Protein AF-A0A085GCI7-F1 (afdb_monomer)

Secondary structure (DSSP, 8-state):
-EEEEE-S-HHHHHHHHHHHHHHHTT--S--EEEEEESTT---------TTSEEEEEEEESSGGGGGGS-HHHHHHHHHHSEEEEEETT--HHHHHHHHHHHHTT-TT--SSS-------PPPHHHHHHHHHHHTT--HHHHHHHTTS-HHHHHHHHHHHHHHHT-SSHHHHHHHHHHHHHHHHHHHHHHHTT--SS-SHHHHHHHHHHHHHTTSTTT---------PPP---SS---HHHHHHHHTTSS--

InterPro domains:
  IPR000792 Transcription regulator LuxR, C-terminal [PF00196] (121-173)
  IPR000792 Transcription regulator LuxR, C-terminal [PR00038] (122-136)
  IPR000792 Transcription regulator LuxR, C-terminal [PR00038] (136-152)
  IPR000792 Transcription regulator LuxR, C-terminal [PR00038] (152-164)
  IPR000792 Transcription regulator LuxR, C-terminal [SM00421] (119-176)
  IPR016032 Signal transduction response regulator, C-terminal effector [SSF46894] (115-175)
  IPR036388 Winged helix-like DNA-binding domain superfamily [G3DSA:1.10.10.10] (87-181)

Radius of gyration: 22.58 Å; Cα contacts (8 Å, |Δi|>4): 211; chains: 1; bounding box: 44×59×54 Å

Structure (mmCIF, N/CA/C/O backbone):
data_AF-A0A085GCI7-F1
#
_entry.id   AF-A0A085GCI7-F1
#
loop_
_atom_site.group_PDB
_atom_site.id
_atom_site.type_symbol
_atom_site.label_atom_id
_atom_site.label_alt_id
_atom_site.label_comp_id
_atom_site.label_asym_id
_atom_site.label_entity_id
_atom_site.label_seq_id
_atom_site.pdbx_PDB_ins_code
_atom_site.Cartn_x
_atom_site.Cartn_y
_atom_site.Cartn_z
_atom_site.occupancy
_atom_site.B_iso_or_equiv
_atom_site.auth_seq_id
_atom_site.auth_comp_id
_atom_site.auth_asym_id
_atom_site.auth_atom_id
_atom_site.pdbx_PDB_model_num
ATOM 1 N N . MET A 1 1 ? -17.919 1.476 20.293 1.00 70.56 1 MET A N 1
ATOM 2 C CA . MET A 1 1 ? -16.763 1.642 19.377 1.00 70.56 1 MET A CA 1
ATOM 3 C C . MET A 1 1 ? -17.260 2.190 18.045 1.00 70.56 1 MET A C 1
ATOM 5 O O . MET A 1 1 ? -18.312 1.756 17.601 1.00 70.56 1 MET A O 1
ATOM 9 N N . ALA A 1 2 ? -16.565 3.153 17.442 1.00 81.44 2 ALA A N 1
ATOM 10 C CA . ALA A 1 2 ? -16.904 3.676 16.115 1.00 81.44 2 ALA A CA 1
ATOM 11 C C . ALA A 1 2 ? -15.793 3.293 15.133 1.00 81.44 2 ALA A C 1
ATOM 13 O O . ALA A 1 2 ? -14.631 3.181 15.531 1.00 81.44 2 ALA A O 1
ATOM 14 N N . PHE A 1 3 ? -16.122 3.086 13.861 1.00 87.38 3 PHE A N 1
ATOM 15 C CA . PHE A 1 3 ? -15.094 2.934 12.839 1.00 87.38 3 PHE A CA 1
ATOM 16 C C . PHE A 1 3 ? -15.426 3.714 11.577 1.00 87.38 3 PHE A C 1
ATOM 18 O O . PHE A 1 3 ? -16.589 3.885 11.214 1.00 87.38 3 PHE A O 1
ATOM 25 N N . ILE A 1 4 ? -14.365 4.169 10.925 1.00 89.00 4 ILE A N 1
ATOM 26 C CA . ILE A 1 4 ? -14.385 4.846 9.638 1.00 89.00 4 ILE A CA 1
ATOM 27 C C . ILE A 1 4 ? -13.767 3.873 8.643 1.00 89.00 4 ILE A C 1
ATOM 29 O O . ILE A 1 4 ? -12.637 3.424 8.834 1.00 89.00 4 ILE A O 1
ATOM 33 N N . LEU A 1 5 ? -14.509 3.522 7.598 1.00 91.06 5 LEU A N 1
ATOM 34 C CA . LEU A 1 5 ? -14.002 2.694 6.515 1.00 91.06 5 LEU A CA 1
ATOM 35 C C . LEU A 1 5 ? -13.687 3.571 5.304 1.00 91.06 5 LEU A C 1
ATOM 37 O O . LEU A 1 5 ? -14.546 4.304 4.828 1.00 91.06 5 LEU A O 1
ATOM 41 N N . LEU A 1 6 ? -12.464 3.452 4.795 1.00 90.44 6 LEU A N 1
ATOM 42 C CA . LEU A 1 6 ? -11.986 4.137 3.601 1.00 90.44 6 LEU A CA 1
ATOM 43 C C . LEU A 1 6 ? -11.816 3.114 2.475 1.00 90.44 6 LEU A C 1
ATOM 45 O O . LEU A 1 6 ? -10.753 2.505 2.337 1.00 90.44 6 LEU A O 1
ATOM 49 N N . SER A 1 7 ? -12.877 2.902 1.696 1.00 91.06 7 SER A N 1
ATOM 50 C CA . SER A 1 7 ? -12.870 2.067 0.491 1.00 91.06 7 SER A CA 1
ATOM 51 C C . SER A 1 7 ? -13.937 2.542 -0.499 1.00 91.06 7 SER A C 1
ATOM 53 O O . SER A 1 7 ? -15.022 2.932 -0.090 1.00 91.06 7 SER A O 1
ATOM 55 N N . ASN A 1 8 ? -13.631 2.482 -1.795 1.00 90.94 8 ASN A N 1
ATOM 56 C CA . ASN A 1 8 ? -14.576 2.657 -2.904 1.00 90.94 8 ASN A CA 1
ATOM 57 C C . ASN A 1 8 ? -15.208 1.327 -3.367 1.00 90.94 8 ASN A C 1
ATOM 59 O O . ASN A 1 8 ? -15.9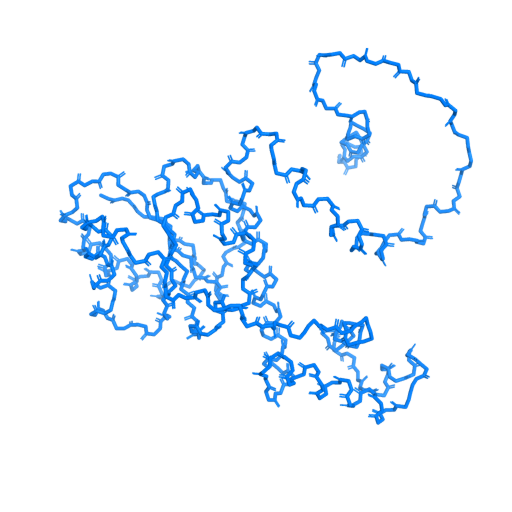22 1.301 -4.368 1.00 90.94 8 ASN A O 1
ATOM 63 N N . ASP A 1 9 ? -14.909 0.212 -2.701 1.00 92.56 9 ASP A N 1
ATOM 64 C CA . ASP A 1 9 ? -15.462 -1.104 -3.019 1.00 92.56 9 ASP A CA 1
ATOM 65 C C . ASP A 1 9 ? -16.650 -1.409 -2.103 1.00 92.56 9 ASP A C 1
ATOM 67 O O . ASP A 1 9 ? -16.484 -1.737 -0.928 1.00 92.56 9 ASP A O 1
ATOM 71 N N . SER A 1 10 ? -17.858 -1.295 -2.657 1.00 91.06 10 SER A N 1
ATOM 72 C CA . SER A 1 10 ? -19.115 -1.455 -1.921 1.00 91.06 10 SER A CA 1
ATOM 73 C C . SER A 1 10 ? -19.322 -2.870 -1.375 1.00 91.06 10 SER A C 1
ATOM 75 O O . SER A 1 10 ? -19.869 -3.035 -0.284 1.00 91.06 10 SER A O 1
ATOM 77 N N . PHE A 1 11 ? -18.860 -3.901 -2.091 1.00 89.56 11 PHE A N 1
ATOM 78 C CA . PHE A 1 11 ? -18.949 -5.288 -1.628 1.00 89.56 11 PHE A CA 1
ATOM 79 C C . PHE A 1 11 ? -18.024 -5.520 -0.440 1.00 89.56 11 PHE A C 1
ATOM 81 O O . PHE A 1 11 ? -18.419 -6.114 0.567 1.00 89.56 11 PHE A O 1
ATOM 88 N N . PHE A 1 12 ? -16.795 -5.018 -0.550 1.00 89.38 12 PHE A N 1
ATOM 89 C CA . PHE A 1 12 ? -15.842 -5.052 0.546 1.00 89.38 12 PHE A CA 1
ATOM 90 C C . PHE A 1 12 ? -16.357 -4.280 1.762 1.00 89.38 12 PHE A C 1
ATOM 92 O O . PHE A 1 12 ? -16.308 -4.793 2.880 1.00 89.38 12 PHE A O 1
ATOM 99 N N . GLU A 1 13 ? -16.904 -3.084 1.548 1.00 90.06 13 GLU A N 1
ATOM 100 C CA . GLU A 1 13 ? -17.505 -2.283 2.607 1.00 90.06 13 GLU A CA 1
ATOM 101 C C . GLU A 1 13 ? -18.625 -3.022 3.329 1.00 90.06 13 GLU A C 1
ATOM 103 O O . GLU A 1 13 ? -18.603 -3.100 4.559 1.00 90.06 13 GLU A O 1
ATOM 108 N N . PHE A 1 14 ? -19.559 -3.614 2.589 1.00 90.50 14 PHE A N 1
ATOM 109 C CA . PHE A 1 14 ? -20.642 -4.387 3.182 1.00 90.50 14 PHE A CA 1
ATOM 110 C C . PHE A 1 14 ? -20.113 -5.542 4.048 1.00 90.50 14 PHE A C 1
ATOM 112 O O . PHE A 1 14 ? -20.539 -5.706 5.194 1.00 90.50 14 PHE A O 1
ATOM 119 N N . GLY A 1 15 ? -19.136 -6.302 3.540 1.00 88.31 15 GLY A N 1
ATOM 120 C CA . GLY A 1 15 ? -18.527 -7.416 4.271 1.00 88.31 15 GLY A CA 1
ATOM 121 C C . GLY A 1 15 ? -17.820 -6.974 5.555 1.00 88.31 15 GLY A C 1
ATOM 122 O O . GLY A 1 15 ? -18.049 -7.548 6.621 1.00 88.31 15 GLY A O 1
ATOM 123 N N . ILE A 1 16 ? -17.011 -5.913 5.485 1.00 90.06 16 ILE A N 1
ATOM 124 C CA . ILE A 1 16 ? -16.322 -5.361 6.659 1.00 90.06 16 ILE A CA 1
ATOM 125 C C . ILE A 1 16 ? -17.320 -4.817 7.674 1.00 90.06 16 ILE A C 1
ATOM 127 O O . ILE A 1 16 ? -17.177 -5.091 8.865 1.00 90.06 16 ILE A O 1
ATOM 131 N N . ARG A 1 17 ? -18.360 -4.104 7.229 1.00 89.88 17 ARG A N 1
ATOM 132 C CA . ARG A 1 17 ? -19.415 -3.619 8.124 1.00 89.88 17 ARG A CA 1
ATOM 133 C C . ARG A 1 17 ? -20.137 -4.764 8.816 1.00 89.88 17 ARG A C 1
ATOM 135 O O . ARG A 1 17 ? -20.345 -4.677 10.019 1.00 89.88 17 ARG A O 1
ATOM 142 N N . SER A 1 18 ? -20.461 -5.843 8.107 1.00 87.75 18 SER A N 1
ATOM 143 C CA . SER A 1 18 ? -21.089 -7.026 8.706 1.00 87.75 18 SER A CA 1
ATOM 144 C C . SER A 1 18 ? -20.221 -7.633 9.818 1.00 87.75 18 SER A C 1
ATOM 146 O O . SER A 1 18 ? -20.705 -7.839 10.931 1.00 87.75 18 SER A O 1
ATOM 148 N N . ILE A 1 19 ? -18.922 -7.821 9.558 1.00 85.75 19 ILE A N 1
ATOM 149 C CA . ILE A 1 19 ? -17.978 -8.381 10.536 1.00 85.75 19 ILE A CA 1
ATOM 150 C C . ILE A 1 19 ? -17.813 -7.440 11.736 1.00 85.75 19 ILE A C 1
ATOM 152 O O . ILE A 1 19 ? -17.987 -7.854 12.882 1.00 85.75 19 ILE A O 1
ATOM 156 N N . PHE A 1 20 ? -17.504 -6.165 11.498 1.00 83.75 20 PHE A N 1
ATOM 157 C CA . PHE A 1 20 ? -17.185 -5.232 12.579 1.00 83.75 20 PHE A CA 1
ATOM 158 C C . PHE A 1 20 ? -18.417 -4.811 13.380 1.00 83.75 20 PHE A C 1
ATOM 160 O O . PHE A 1 20 ? -18.305 -4.686 14.595 1.00 83.75 20 PHE A O 1
ATOM 167 N N . ASN A 1 21 ? -19.597 -4.663 12.769 1.00 83.44 21 ASN A N 1
ATOM 168 C CA . ASN A 1 21 ? -20.820 -4.341 13.514 1.00 83.44 21 ASN A CA 1
ATOM 169 C C . ASN A 1 21 ? -21.170 -5.435 14.527 1.00 83.44 21 ASN A C 1
ATOM 171 O O . ASN A 1 21 ? -21.578 -5.109 15.638 1.00 83.44 21 ASN A O 1
ATOM 175 N N . SER A 1 22 ? -20.948 -6.707 14.172 1.00 76.94 22 SER A N 1
ATOM 176 C CA . SER A 1 22 ? -21.168 -7.832 15.090 1.00 76.94 22 SER A CA 1
ATOM 177 C C . SER A 1 22 ? -20.232 -7.812 16.301 1.00 76.94 22 SER A C 1
ATOM 179 O O . SER A 1 22 ? -20.597 -8.291 17.364 1.00 76.94 22 SER A O 1
ATOM 181 N N . ALA A 1 23 ? -19.044 -7.221 16.158 1.00 71.31 23 ALA A N 1
ATOM 182 C CA . ALA A 1 23 ? -18.054 -7.147 17.225 1.00 71.31 23 ALA A CA 1
ATOM 183 C C . ALA A 1 23 ? -18.105 -5.827 18.019 1.00 71.31 23 ALA A C 1
ATOM 185 O O . ALA A 1 23 ? -17.568 -5.743 19.120 1.00 71.31 23 ALA A O 1
ATOM 186 N N . ILE A 1 24 ? -18.721 -4.778 17.462 1.00 68.56 24 ILE A N 1
ATOM 187 C CA . ILE A 1 24 ? -18.832 -3.449 18.084 1.00 68.56 24 ILE A CA 1
ATOM 188 C C . ILE A 1 24 ? -19.849 -3.420 19.224 1.00 68.56 24 ILE A C 1
ATOM 190 O O . ILE A 1 24 ? -19.660 -2.624 20.149 1.00 68.56 24 ILE A O 1
ATOM 194 N N . SER A 1 25 ? -20.887 -4.265 19.178 1.00 65.44 25 SER A N 1
ATOM 195 C CA . SER A 1 25 ? -21.893 -4.376 20.246 1.00 65.44 25 SER A CA 1
ATOM 196 C C . SER A 1 25 ? -21.272 -4.668 21.612 1.00 65.44 25 SER A C 1
ATOM 198 O O . SER A 1 25 ? -21.796 -4.228 22.631 1.00 65.44 25 SER A O 1
ATOM 200 N N . ASP A 1 26 ? -20.110 -5.320 21.619 1.00 62.81 26 ASP A N 1
ATOM 201 C CA . ASP A 1 26 ? -19.465 -5.832 22.827 1.00 62.81 26 ASP A CA 1
ATOM 202 C C . ASP A 1 26 ? -18.367 -4.881 23.353 1.00 62.81 26 ASP A C 1
ATOM 204 O O . ASP A 1 26 ? -17.705 -5.147 24.360 1.00 62.81 26 ASP A O 1
ATOM 208 N N . CYS A 1 27 ? -18.149 -3.742 22.682 1.00 57.78 27 CYS A N 1
ATOM 209 C CA . CYS A 1 27 ? -17.053 -2.824 22.986 1.00 57.78 27 CYS A CA 1
ATOM 210 C C . CYS A 1 27 ? -17.461 -1.687 23.934 1.00 57.78 27 CYS A C 1
ATOM 212 O O . CYS A 1 27 ? -18.029 -0.680 23.507 1.00 57.78 27 CYS A O 1
ATOM 214 N N . VAL A 1 28 ? -17.022 -1.776 25.193 1.00 53.31 28 VAL A N 1
ATOM 215 C CA . VAL A 1 28 ? -17.236 -0.754 26.242 1.00 53.31 28 VAL A CA 1
ATOM 216 C C . VAL A 1 28 ? -16.441 0.545 25.994 1.00 53.31 28 VAL A C 1
ATOM 218 O O . VAL A 1 28 ? -16.842 1.622 26.427 1.00 53.31 28 VAL A O 1
ATOM 221 N N . ASN A 1 29 ? -15.331 0.488 25.247 1.00 62.12 29 ASN A N 1
ATOM 222 C CA . ASN A 1 29 ? -14.471 1.653 25.009 1.00 62.12 29 ASN A CA 1
ATOM 223 C C . ASN A 1 29 ? -14.875 2.461 23.758 1.00 62.12 29 ASN A C 1
ATOM 225 O O . ASN A 1 29 ? -15.085 1.914 22.668 1.00 62.12 29 ASN A O 1
ATOM 229 N N . ARG A 1 30 ? -14.892 3.797 23.886 1.00 65.25 30 ARG A N 1
ATOM 230 C CA . ARG A 1 30 ? -15.048 4.765 22.779 1.00 65.25 30 ARG A CA 1
ATOM 231 C C . ARG A 1 30 ? -13.760 4.887 21.952 1.00 65.25 30 ARG A C 1
ATOM 233 O O . ARG A 1 30 ? -13.160 5.948 21.858 1.00 65.25 30 ARG A O 1
ATOM 240 N N . ARG A 1 31 ? -13.302 3.773 21.388 1.00 74.00 31 ARG A N 1
ATOM 241 C CA . ARG A 1 31 ? -12.194 3.753 20.430 1.00 74.00 31 ARG A CA 1
ATOM 242 C C . ARG A 1 31 ? -12.729 4.031 19.028 1.00 74.00 31 ARG A C 1
ATOM 244 O O . ARG A 1 31 ? -13.720 3.412 18.632 1.00 74.00 31 ARG A O 1
ATOM 251 N N . THR A 1 32 ? -12.072 4.934 18.301 1.00 85.62 32 THR A N 1
ATOM 252 C CA . THR A 1 32 ? -12.267 5.091 16.856 1.00 85.62 32 THR A CA 1
ATOM 253 C C . THR A 1 32 ? -11.220 4.263 16.126 1.00 85.62 32 THR A C 1
ATOM 255 O O . THR A 1 32 ? -10.024 4.348 16.440 1.00 85.62 32 THR A O 1
ATOM 258 N N . ILE A 1 33 ? -11.678 3.443 15.181 1.00 88.25 33 ILE A N 1
ATOM 259 C CA . ILE A 1 33 ? -10.830 2.643 14.294 1.00 88.25 33 ILE A CA 1
ATOM 260 C C . ILE A 1 33 ? -10.959 3.178 12.873 1.00 88.25 33 ILE A C 1
ATOM 262 O O . ILE A 1 33 ? -12.069 3.340 12.380 1.00 88.25 33 ILE A O 1
ATOM 266 N N . ILE A 1 34 ? -9.843 3.408 12.191 1.00 89.81 34 ILE A N 1
ATOM 267 C CA . ILE A 1 34 ? -9.852 3.618 10.743 1.00 89.81 34 ILE A CA 1
ATOM 268 C C . ILE A 1 34 ? -9.488 2.301 10.074 1.00 89.81 34 ILE A C 1
ATOM 270 O O . ILE A 1 34 ? -8.457 1.709 10.382 1.00 89.81 34 ILE A O 1
ATOM 274 N N . ILE A 1 35 ? -10.311 1.855 9.137 1.00 91.25 35 ILE A N 1
ATOM 275 C CA . ILE A 1 35 ? -10.002 0.735 8.256 1.00 91.25 35 ILE A CA 1
ATOM 276 C C . ILE A 1 35 ? -9.743 1.313 6.872 1.00 91.25 35 ILE A C 1
ATOM 278 O O . ILE A 1 35 ? -10.580 2.026 6.326 1.00 91.25 35 ILE A O 1
ATOM 282 N N . VAL A 1 36 ? -8.581 1.013 6.306 1.00 90.81 36 VAL A N 1
ATOM 283 C CA . VAL A 1 36 ? -8.147 1.545 5.019 1.00 90.81 36 VAL A CA 1
ATOM 284 C C . VAL A 1 36 ? -7.988 0.414 4.021 1.00 90.81 36 VAL A C 1
ATOM 286 O O . VAL A 1 36 ? -7.118 -0.441 4.179 1.00 90.81 36 VAL A O 1
ATOM 289 N N . ASP A 1 37 ? -8.771 0.445 2.951 1.00 90.75 37 ASP A N 1
ATOM 290 C CA . ASP A 1 37 ? -8.538 -0.388 1.781 1.00 90.75 37 ASP A CA 1
ATOM 291 C C . ASP A 1 37 ? -7.646 0.344 0.782 1.00 90.75 37 ASP A C 1
ATOM 293 O O . ASP A 1 37 ? -8.084 1.204 0.020 1.00 90.75 37 ASP A O 1
ATOM 297 N N . ILE A 1 38 ? -6.368 -0.017 0.759 1.00 84.44 38 ILE A N 1
ATOM 298 C CA . ILE A 1 38 ? -5.382 0.696 -0.061 1.00 84.44 38 ILE A CA 1
ATOM 299 C C . ILE A 1 38 ? -5.646 0.501 -1.559 1.00 84.44 38 ILE A C 1
ATOM 301 O O . ILE A 1 38 ? -5.337 1.375 -2.374 1.00 84.44 38 ILE A O 1
ATOM 305 N N . LYS A 1 39 ? -6.213 -0.647 -1.951 1.00 84.75 39 LYS A N 1
ATOM 306 C CA . LYS A 1 39 ? -6.445 -0.949 -3.368 1.00 84.75 39 LYS A CA 1
ATOM 307 C C . LYS A 1 39 ? -7.515 -0.025 -3.943 1.00 84.75 39 LYS A C 1
ATOM 309 O O . LYS A 1 39 ? -7.292 0.590 -4.991 1.00 84.75 39 LYS A O 1
ATOM 314 N N . TYR A 1 40 ? -8.633 0.106 -3.232 1.00 86.69 40 TYR A N 1
ATOM 315 C CA . TYR A 1 40 ? -9.759 0.954 -3.620 1.00 86.69 40 TYR A CA 1
ATOM 316 C C . TYR A 1 40 ? -9.831 2.208 -2.755 1.00 86.69 40 TYR A C 1
ATOM 318 O O . TYR A 1 40 ? -10.904 2.594 -2.307 1.00 86.69 40 TYR A O 1
ATOM 326 N N . LEU A 1 41 ? -8.684 2.859 -2.539 1.00 81.75 41 LEU A N 1
ATOM 327 C CA . LEU A 1 41 ? -8.642 4.101 -1.782 1.00 81.75 41 LEU A CA 1
ATOM 328 C C . LEU A 1 41 ? -9.522 5.161 -2.467 1.00 81.75 41 LEU A C 1
ATOM 330 O O . LEU A 1 41 ? -9.347 5.404 -3.670 1.00 81.75 41 LEU A O 1
ATOM 334 N N . PRO A 1 42 ? -10.452 5.791 -1.740 1.00 77.75 42 PRO A N 1
ATOM 335 C CA . PRO A 1 42 ? -11.271 6.839 -2.313 1.00 77.75 42 PRO A CA 1
ATOM 336 C C . PRO A 1 42 ? -10.432 8.106 -2.559 1.00 77.75 42 PRO A C 1
ATOM 338 O O . PRO A 1 42 ? -9.429 8.349 -1.887 1.00 77.75 42 PRO A O 1
ATOM 341 N N . LYS A 1 43 ? -10.817 8.920 -3.552 1.00 70.81 43 LYS A N 1
ATOM 342 C CA . LYS A 1 43 ? -10.222 10.251 -3.767 1.00 70.81 43 LYS A CA 1
ATOM 343 C C . LYS A 1 43 ? -10.778 11.184 -2.687 1.00 70.81 43 LYS A C 1
ATOM 345 O O . LYS A 1 43 ? -11.803 11.814 -2.916 1.00 70.81 43 LYS A O 1
ATOM 350 N N . ILE A 1 44 ? -10.184 11.199 -1.498 1.00 60.28 44 ILE A N 1
ATOM 351 C CA . ILE A 1 44 ? -10.717 11.950 -0.352 1.00 60.28 44 ILE A CA 1
ATOM 352 C C . ILE A 1 44 ? -9.629 12.851 0.233 1.00 60.28 44 ILE A C 1
ATOM 354 O O . ILE A 1 44 ? -8.522 12.383 0.486 1.00 60.28 44 ILE A O 1
ATOM 358 N N . ASN A 1 45 ? -9.981 14.118 0.482 1.00 60.69 45 ASN A N 1
ATOM 359 C CA . ASN A 1 45 ? -9.335 14.931 1.513 1.00 60.69 45 ASN A CA 1
ATOM 360 C C . ASN A 1 45 ? -9.828 14.403 2.856 1.00 60.69 45 ASN A C 1
ATOM 362 O O . ASN A 1 45 ? -11.014 14.517 3.173 1.00 60.69 45 ASN A O 1
ATOM 366 N N . LEU A 1 46 ? -8.945 13.732 3.587 1.00 64.81 46 LEU A N 1
ATOM 367 C CA . LEU A 1 46 ? -9.291 13.092 4.847 1.00 64.81 46 LEU A CA 1
ATOM 368 C C . LEU A 1 46 ? -9.431 14.159 5.927 1.00 64.81 46 LEU A C 1
ATOM 370 O O . LEU A 1 46 ? -8.477 14.448 6.637 1.00 64.81 46 LEU A O 1
ATOM 374 N N . ASP A 1 47 ? -10.633 14.711 6.070 1.00 67.19 47 ASP A N 1
ATOM 375 C CA . ASP A 1 47 ? -11.003 15.519 7.233 1.00 67.19 47 ASP A CA 1
ATOM 376 C C . ASP A 1 47 ? -11.305 14.593 8.423 1.00 67.19 47 ASP A C 1
ATOM 378 O O . ASP A 1 47 ? -12.439 14.429 8.873 1.00 67.19 47 ASP A O 1
ATOM 382 N N . ILE A 1 48 ? -10.284 13.844 8.845 1.00 70.00 48 ILE A N 1
ATOM 383 C CA . ILE A 1 48 ? -10.372 12.945 9.992 1.00 70.00 48 ILE A CA 1
ATOM 384 C C . ILE A 1 48 ? -9.531 13.526 11.113 1.00 70.00 48 ILE A C 1
ATOM 386 O O . ILE A 1 48 ? -8.307 13.542 11.031 1.00 70.00 48 ILE A O 1
ATOM 390 N N . ASN A 1 49 ? -10.183 13.897 12.212 1.00 73.88 49 ASN A N 1
ATOM 391 C CA . ASN A 1 49 ? -9.486 14.246 13.440 1.00 73.88 49 ASN A CA 1
ATOM 392 C C . ASN A 1 49 ? -8.797 12.995 14.030 1.00 73.88 49 ASN A C 1
ATOM 394 O O . ASN A 1 49 ? -9.440 12.102 14.595 1.00 73.88 49 ASN A O 1
ATOM 398 N N . LEU A 1 50 ? -7.471 12.933 13.898 1.00 71.94 50 LEU A N 1
ATOM 399 C CA . LEU A 1 50 ? -6.656 11.802 14.346 1.00 71.94 50 LEU A CA 1
ATOM 400 C C . LEU A 1 50 ? -6.414 11.746 15.856 1.00 71.94 50 LEU A C 1
ATOM 402 O O . LEU A 1 50 ? -5.823 10.771 16.333 1.00 71.94 50 LEU A O 1
ATOM 406 N N . ASP A 1 51 ? -6.862 12.731 16.630 1.00 71.69 51 ASP A N 1
ATOM 407 C CA . ASP A 1 51 ? -6.763 12.684 18.094 1.00 71.69 51 ASP A CA 1
ATOM 408 C C . ASP A 1 51 ? -7.746 11.687 18.698 1.00 71.69 51 ASP A C 1
ATOM 410 O O . ASP A 1 51 ? -7.494 11.106 19.752 1.00 71.69 51 ASP A O 1
ATOM 414 N N . GLN A 1 52 ? -8.837 11.406 17.986 1.00 76.19 52 GLN A N 1
ATOM 415 C CA . GLN A 1 52 ? -9.823 10.411 18.401 1.00 76.19 52 GLN A CA 1
ATOM 416 C C . GLN A 1 52 ? -9.488 9.001 17.893 1.00 76.19 52 GLN A C 1
ATOM 418 O O . GLN A 1 52 ? -10.122 8.019 18.292 1.00 76.19 52 GLN A O 1
ATOM 423 N N . VAL A 1 53 ? -8.495 8.875 17.008 1.00 83.44 53 VAL A N 1
ATOM 424 C CA . VAL A 1 53 ? -8.181 7.630 16.305 1.00 83.44 53 VAL A CA 1
ATOM 425 C C . VAL A 1 53 ? -7.192 6.803 17.108 1.00 83.44 53 VAL A C 1
ATOM 427 O O . VAL A 1 53 ? -6.002 7.087 17.198 1.00 83.44 53 VAL A O 1
ATOM 430 N N . SER A 1 54 ? -7.703 5.711 17.663 1.00 85.62 54 SER A N 1
ATOM 431 C CA . SER A 1 54 ? -6.916 4.792 18.486 1.00 85.62 54 SER A CA 1
ATOM 432 C C . SER A 1 54 ? -6.184 3.727 17.667 1.00 85.62 54 SER A C 1
ATOM 434 O O . SER A 1 54 ? -5.159 3.191 18.097 1.00 85.62 54 SER A O 1
ATOM 436 N N . THR A 1 55 ? -6.724 3.359 16.504 1.00 87.56 55 THR A N 1
ATOM 437 C CA . THR A 1 55 ? -6.225 2.240 15.700 1.00 87.56 55 THR A CA 1
ATOM 438 C C . THR A 1 55 ? -6.453 2.487 14.214 1.00 87.56 55 THR A C 1
ATOM 440 O O . THR A 1 55 ? -7.534 2.915 13.818 1.00 87.56 55 THR A O 1
ATOM 443 N N . ILE A 1 56 ? -5.452 2.169 13.395 1.00 88.81 56 ILE A N 1
ATOM 444 C CA . ILE A 1 56 ? -5.530 2.159 11.934 1.00 88.81 56 ILE A CA 1
ATOM 445 C C . ILE A 1 56 ? -5.253 0.736 11.446 1.00 88.81 56 ILE A C 1
ATOM 447 O O . ILE A 1 56 ? -4.248 0.123 11.807 1.00 88.81 56 ILE A O 1
ATOM 451 N N . ILE A 1 57 ? -6.145 0.201 10.620 1.00 90.62 57 ILE A N 1
ATOM 452 C CA . ILE A 1 57 ? -6.041 -1.125 10.016 1.00 90.62 57 ILE A CA 1
ATOM 453 C C . ILE A 1 57 ? -5.892 -0.948 8.508 1.00 90.62 57 ILE A C 1
ATOM 455 O O . ILE A 1 57 ? -6.837 -0.572 7.822 1.00 90.62 57 ILE A O 1
ATOM 459 N N . PHE A 1 58 ? -4.716 -1.258 7.979 1.00 90.81 58 PHE A N 1
ATOM 460 C CA . PHE A 1 58 ? -4.465 -1.302 6.545 1.00 90.81 58 PHE A CA 1
ATOM 461 C C . PHE A 1 58 ? -4.831 -2.680 5.989 1.00 90.81 58 PHE A C 1
ATOM 463 O O . PHE A 1 58 ? -4.227 -3.693 6.354 1.00 90.81 58 PHE A O 1
ATOM 470 N N . MET A 1 59 ? -5.809 -2.721 5.088 1.00 90.25 59 MET A N 1
ATOM 471 C CA . MET A 1 59 ? -6.231 -3.926 4.379 1.00 90.25 59 MET A CA 1
ATOM 472 C C . MET A 1 59 ? -5.578 -3.973 2.998 1.00 90.25 59 MET A C 1
ATOM 474 O O . MET A 1 59 ? -5.595 -3.002 2.238 1.00 90.25 59 MET A O 1
ATOM 478 N N . MET A 1 60 ? -4.953 -5.109 2.692 1.00 87.38 60 MET A N 1
ATOM 479 C CA . MET A 1 60 ? -4.044 -5.265 1.552 1.00 87.38 60 MET A CA 1
ATOM 480 C C . MET A 1 60 ? -4.316 -6.573 0.817 1.00 87.38 60 MET A C 1
ATOM 482 O O . MET A 1 60 ? -4.618 -7.572 1.457 1.00 87.38 60 MET A O 1
ATOM 486 N N . GLU A 1 61 ? -4.171 -6.630 -0.506 1.00 85.88 61 GLU A N 1
ATOM 487 C CA . GLU A 1 61 ? -4.278 -7.923 -1.204 1.00 85.88 61 GLU A CA 1
ATOM 488 C C . GLU A 1 61 ? -3.170 -8.878 -0.762 1.00 85.88 61 GLU A C 1
ATOM 490 O O . GLU A 1 61 ? -3.435 -10.000 -0.327 1.00 85.88 61 GLU A O 1
ATOM 495 N N . ASN A 1 62 ? -1.928 -8.392 -0.792 1.00 82.31 62 ASN A N 1
ATOM 496 C CA . ASN A 1 62 ? -0.768 -9.122 -0.321 1.00 82.31 62 ASN A CA 1
ATOM 497 C C . ASN A 1 62 ? -0.183 -8.442 0.921 1.00 82.31 62 ASN A C 1
ATOM 499 O O . ASN A 1 62 ? 0.255 -7.294 0.884 1.00 82.31 62 ASN A O 1
ATOM 503 N N . ILE A 1 63 ? -0.129 -9.180 2.028 1.00 78.69 63 ILE A N 1
ATOM 504 C CA . ILE A 1 63 ? 0.410 -8.678 3.295 1.00 78.69 63 ILE A CA 1
ATOM 505 C C . ILE A 1 63 ? 1.895 -8.296 3.200 1.00 78.69 63 ILE A C 1
ATOM 507 O O . ILE A 1 63 ? 2.369 -7.452 3.961 1.00 78.69 63 ILE A O 1
ATOM 511 N N . GLU A 1 64 ? 2.645 -8.879 2.262 1.00 78.56 64 GLU A N 1
ATOM 512 C CA . GLU A 1 64 ? 4.049 -8.533 2.037 1.00 78.56 64 GLU A CA 1
ATOM 513 C C . GLU A 1 64 ? 4.229 -7.107 1.508 1.00 78.56 64 GLU A C 1
ATOM 515 O O . GLU A 1 64 ? 5.279 -6.502 1.746 1.00 78.56 64 GLU A O 1
ATOM 520 N N . ASP A 1 65 ? 3.201 -6.531 0.875 1.00 78.94 65 ASP A N 1
ATOM 521 C CA . ASP A 1 65 ? 3.231 -5.157 0.368 1.00 78.94 65 ASP A CA 1
ATOM 522 C C . ASP A 1 65 ? 3.263 -4.120 1.495 1.00 78.94 65 ASP A C 1
ATOM 524 O O . ASP A 1 65 ? 3.584 -2.958 1.250 1.00 78.94 65 ASP A O 1
ATOM 528 N N . ARG A 1 66 ? 3.069 -4.527 2.762 1.00 79.38 66 ARG A N 1
ATOM 529 C CA . ARG A 1 66 ? 3.348 -3.665 3.927 1.00 79.38 66 ARG A CA 1
ATOM 530 C C . ARG A 1 66 ? 4.785 -3.138 3.907 1.00 79.38 66 ARG A C 1
ATOM 532 O O . ARG A 1 66 ? 5.084 -2.083 4.448 1.00 79.38 66 ARG A O 1
ATOM 539 N N . ARG A 1 67 ? 5.692 -3.868 3.245 1.00 76.25 67 ARG A N 1
ATOM 540 C CA . ARG A 1 67 ? 7.087 -3.476 3.021 1.00 76.25 67 ARG A CA 1
ATOM 541 C C . ARG A 1 67 ? 7.243 -2.333 2.028 1.00 76.25 67 ARG A C 1
ATOM 543 O O . ARG A 1 67 ? 8.384 -1.931 1.825 1.00 76.25 67 ARG A O 1
ATOM 550 N N . LEU A 1 68 ? 6.183 -1.8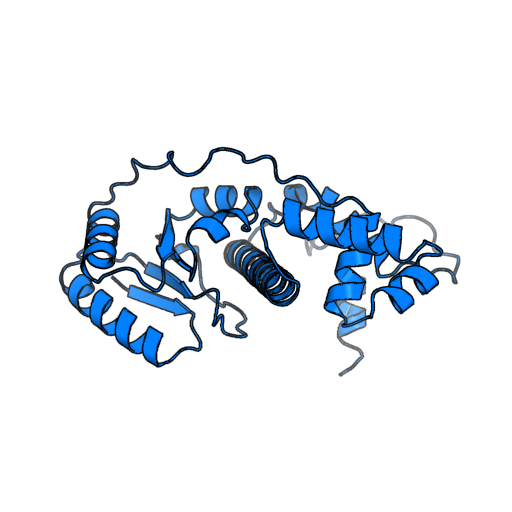44 1.388 1.00 73.44 68 LEU A N 1
ATOM 551 C CA . LEU A 1 68 ? 6.221 -0.694 0.479 1.00 73.44 68 LEU A CA 1
ATOM 552 C C . LEU A 1 68 ? 5.983 0.632 1.210 1.00 73.44 68 LEU A C 1
ATOM 554 O O . LEU A 1 68 ? 6.484 1.651 0.751 1.00 73.44 68 LEU A O 1
ATOM 558 N N . PHE A 1 69 ? 5.328 0.596 2.373 1.00 79.00 69 PHE A N 1
ATOM 559 C CA . PHE A 1 69 ? 5.053 1.766 3.207 1.00 79.00 69 PHE A CA 1
ATOM 560 C C . PHE A 1 69 ? 6.325 2.444 3.703 1.00 79.00 69 PHE A C 1
ATOM 562 O O . PHE A 1 69 ? 7.256 1.762 4.142 1.00 79.00 69 PHE A O 1
ATOM 569 N N . ASP A 1 70 ? 6.376 3.772 3.691 1.00 77.12 70 ASP A N 1
ATOM 570 C CA . ASP A 1 70 ? 7.487 4.492 4.305 1.00 77.12 70 ASP A CA 1
ATOM 571 C C . ASP A 1 70 ? 7.630 4.130 5.797 1.00 77.12 70 ASP A C 1
ATOM 573 O O . ASP A 1 70 ? 6.708 4.283 6.601 1.00 77.12 70 ASP A O 1
ATOM 577 N N . LYS A 1 71 ? 8.808 3.618 6.172 1.00 78.38 71 LYS A N 1
ATOM 578 C CA . LYS A 1 71 ? 9.071 3.150 7.536 1.00 78.38 71 LYS A CA 1
ATOM 579 C C . LYS A 1 71 ? 9.143 4.312 8.529 1.00 78.38 71 LYS A C 1
ATOM 581 O O . LYS A 1 71 ? 8.750 4.122 9.676 1.00 78.38 71 LYS A O 1
ATOM 586 N N . LYS A 1 72 ? 9.635 5.485 8.112 1.00 77.00 72 LYS A N 1
ATOM 587 C CA . LYS A 1 72 ? 9.671 6.690 8.952 1.00 77.00 72 LYS A CA 1
ATOM 588 C C . LYS A 1 72 ? 8.240 7.129 9.267 1.00 77.00 72 LYS A C 1
ATOM 590 O O . LYS A 1 72 ? 7.922 7.297 10.440 1.00 77.00 72 LYS A O 1
ATOM 595 N N . LEU A 1 73 ? 7.366 7.200 8.257 1.00 76.44 73 LEU A N 1
ATOM 596 C CA . LEU A 1 73 ? 5.957 7.579 8.452 1.00 76.44 73 LEU A CA 1
ATOM 597 C C . LEU A 1 73 ? 5.183 6.548 9.280 1.00 76.44 73 LEU A C 1
ATOM 599 O O . LEU A 1 73 ? 4.461 6.924 10.198 1.00 76.44 73 LEU A O 1
ATOM 603 N N . ILE A 1 74 ? 5.366 5.248 9.024 1.00 81.38 74 ILE A N 1
ATOM 604 C CA . ILE A 1 74 ? 4.747 4.196 9.847 1.00 81.38 74 ILE A CA 1
ATOM 605 C C . ILE A 1 74 ? 5.222 4.271 11.296 1.00 81.38 74 ILE A C 1
ATOM 607 O O . ILE A 1 74 ? 4.405 4.162 12.207 1.00 81.38 74 ILE A O 1
ATOM 611 N N . ASN A 1 75 ? 6.521 4.478 11.524 1.00 79.75 75 ASN A N 1
ATOM 612 C CA . ASN A 1 75 ? 7.047 4.638 12.874 1.00 79.75 75 ASN A CA 1
ATOM 613 C C . ASN A 1 75 ? 6.434 5.863 13.558 1.00 79.75 75 ASN A C 1
ATOM 615 O O . ASN A 1 75 ? 5.971 5.733 14.688 1.00 79.75 75 ASN A O 1
ATOM 619 N N . TYR A 1 76 ? 6.366 7.006 12.870 1.00 77.50 76 TYR A N 1
ATOM 620 C CA . TYR A 1 76 ? 5.712 8.211 13.376 1.00 77.50 76 TYR A CA 1
ATOM 621 C C . TYR A 1 76 ? 4.249 7.944 13.752 1.00 77.50 76 TYR A C 1
ATOM 623 O O . TYR A 1 76 ? 3.881 8.107 14.914 1.00 77.50 76 TYR A O 1
ATOM 631 N N . LEU A 1 77 ? 3.434 7.419 12.831 1.00 76.75 77 LEU A N 1
ATOM 632 C CA . LEU A 1 77 ? 2.026 7.107 13.103 1.00 76.75 77 LEU A CA 1
ATOM 633 C C . LEU A 1 77 ? 1.862 6.093 14.246 1.00 76.75 77 LEU A C 1
ATOM 635 O O . LEU A 1 77 ? 0.930 6.214 15.040 1.00 76.75 77 LEU A O 1
ATOM 639 N N . SER A 1 78 ? 2.786 5.134 14.380 1.00 82.56 78 SER A N 1
ATOM 640 C CA . SER A 1 78 ? 2.763 4.140 15.461 1.00 82.56 78 SER A CA 1
ATOM 641 C C . SER A 1 78 ? 3.019 4.729 16.853 1.00 82.56 78 SER A C 1
ATOM 643 O O . SER A 1 78 ? 2.698 4.089 17.856 1.00 82.56 78 SER A O 1
ATOM 645 N N . THR A 1 79 ? 3.578 5.945 16.932 1.00 77.94 79 THR A N 1
ATOM 646 C CA . THR A 1 79 ? 3.681 6.686 18.200 1.00 77.94 79 THR A CA 1
ATOM 647 C C . THR A 1 79 ? 2.339 7.259 18.648 1.00 77.94 79 THR A C 1
ATOM 649 O O . THR A 1 79 ? 2.157 7.489 19.840 1.00 77.94 79 THR A O 1
ATOM 652 N N . ILE A 1 80 ? 1.389 7.442 17.721 1.00 77.88 80 ILE A N 1
ATOM 653 C CA . ILE A 1 80 ? 0.124 8.140 17.983 1.00 77.88 80 ILE A CA 1
ATOM 654 C C . ILE A 1 80 ? -1.051 7.156 18.027 1.00 77.88 80 ILE A C 1
ATOM 656 O O . ILE A 1 80 ? -1.999 7.368 18.776 1.00 77.88 80 ILE A O 1
ATOM 660 N N . CYS A 1 81 ? -1.013 6.098 17.215 1.00 81.31 81 CYS A N 1
ATOM 661 C CA . CYS A 1 81 ? -2.089 5.122 17.086 1.00 81.31 81 CYS A CA 1
ATOM 662 C C . CYS A 1 81 ? -1.528 3.710 16.896 1.00 81.31 81 CYS A C 1
ATOM 664 O O . CYS A 1 81 ? -0.380 3.512 16.495 1.00 81.31 81 CYS A O 1
ATOM 666 N N . THR A 1 82 ? -2.350 2.699 17.170 1.00 85.50 82 THR A N 1
ATOM 667 C CA . THR A 1 82 ? -1.957 1.313 16.890 1.00 85.50 82 THR A CA 1
ATOM 668 C C . THR A 1 82 ? -2.159 1.020 15.407 1.00 85.50 82 THR A C 1
ATOM 670 O O . THR A 1 82 ? -3.243 1.251 14.881 1.00 85.50 82 THR A O 1
ATOM 673 N N . ILE A 1 83 ? -1.138 0.496 14.728 1.00 86.31 83 ILE A N 1
ATOM 674 C CA . ILE A 1 83 ? -1.218 0.166 13.302 1.00 86.31 83 ILE A CA 1
ATOM 675 C C . ILE A 1 83 ? -1.247 -1.346 13.119 1.00 86.31 83 ILE A C 1
ATOM 677 O O . ILE A 1 83 ? -0.354 -2.058 13.583 1.00 86.31 83 ILE A O 1
ATOM 681 N N . HIS A 1 84 ? -2.237 -1.824 12.374 1.00 88.19 84 HIS A N 1
ATOM 682 C CA . HIS A 1 84 ? -2.335 -3.212 11.947 1.00 88.19 84 HIS A CA 1
ATOM 683 C C . HIS A 1 84 ? -2.357 -3.314 10.427 1.00 88.19 84 HIS A C 1
ATOM 685 O O . HIS A 1 84 ? -2.865 -2.441 9.730 1.00 88.19 84 HIS A O 1
ATOM 691 N N . PHE A 1 85 ? -1.825 -4.422 9.923 1.00 88.50 85 PHE A N 1
ATOM 692 C CA . PHE A 1 85 ? -1.909 -4.800 8.520 1.00 88.50 85 PHE A CA 1
ATOM 693 C C . PHE A 1 85 ? -2.603 -6.149 8.437 1.00 88.50 85 PHE A C 1
ATOM 695 O O . PHE A 1 85 ? -2.235 -7.075 9.165 1.00 88.50 85 PHE A O 1
ATOM 702 N N . ILE A 1 86 ? -3.575 -6.273 7.544 1.00 88.88 86 ILE A N 1
ATOM 703 C CA . ILE A 1 86 ? -4.333 -7.507 7.353 1.00 88.88 86 ILE A CA 1
ATOM 704 C C . ILE A 1 86 ? -4.546 -7.753 5.857 1.00 88.88 86 ILE A C 1
ATOM 706 O O . ILE A 1 86 ? -4.593 -6.818 5.054 1.00 88.88 86 ILE A O 1
ATOM 710 N N . SER A 1 87 ? -4.647 -9.022 5.461 1.00 87.25 87 SER A N 1
ATOM 711 C CA . SER A 1 87 ? -5.016 -9.341 4.084 1.00 87.25 87 SER A CA 1
ATOM 712 C C . SER A 1 87 ? -6.502 -9.054 3.863 1.00 87.25 87 SER A C 1
ATOM 714 O O . SER A 1 87 ? -7.318 -9.304 4.746 1.00 87.25 87 SER A O 1
ATOM 716 N N . ARG A 1 88 ? -6.878 -8.584 2.673 1.00 88.19 88 ARG A N 1
ATOM 717 C CA . ARG A 1 88 ? -8.283 -8.467 2.254 1.00 88.19 88 ARG A CA 1
ATOM 718 C C . ARG A 1 88 ? -8.990 -9.813 2.180 1.00 88.19 88 ARG A C 1
ATOM 720 O O . ARG A 1 88 ? -10.196 -9.863 2.367 1.00 88.19 88 ARG A O 1
ATOM 727 N N . ASN A 1 89 ? -8.230 -10.886 1.974 1.00 85.38 89 ASN A N 1
ATOM 728 C CA . ASN A 1 89 ? -8.739 -12.253 1.947 1.00 85.38 89 ASN A CA 1
ATOM 729 C C . ASN A 1 89 ? -8.671 -12.909 3.337 1.00 85.38 89 ASN A C 1
ATOM 731 O O . ASN A 1 89 ? -8.723 -14.133 3.449 1.00 85.38 89 ASN A O 1
ATOM 735 N N . ALA A 1 90 ? -8.477 -12.118 4.399 1.00 85.69 90 ALA A N 1
ATOM 736 C CA . ALA A 1 90 ? -8.497 -12.631 5.758 1.00 85.69 90 ALA A CA 1
ATOM 737 C C . ALA A 1 90 ? -9.864 -13.247 6.070 1.00 85.69 90 ALA A C 1
ATOM 739 O O . ALA A 1 90 ? -10.911 -12.700 5.728 1.00 85.69 90 ALA A O 1
ATOM 740 N N . THR A 1 91 ? -9.846 -14.398 6.736 1.00 85.94 91 THR A N 1
ATOM 741 C CA . THR A 1 91 ? -11.078 -15.057 7.162 1.00 85.94 91 THR A CA 1
ATOM 742 C C . THR A 1 91 ? -11.729 -14.272 8.306 1.00 85.94 91 THR A C 1
ATOM 744 O O . THR A 1 91 ? -11.023 -13.591 9.061 1.00 85.94 91 THR A O 1
ATOM 747 N N . PRO A 1 92 ? -13.051 -14.414 8.521 1.00 84.81 92 PRO A N 1
ATOM 748 C CA . PRO A 1 92 ? -13.729 -13.789 9.657 1.00 84.81 92 PRO A CA 1
ATOM 749 C C . PRO A 1 92 ? -13.066 -14.113 11.003 1.00 84.81 92 PRO A C 1
ATOM 751 O O . PRO A 1 92 ? -12.969 -13.248 11.866 1.00 84.81 92 PRO A O 1
ATOM 754 N N . GLY A 1 93 ? -12.516 -15.324 11.163 1.00 82.88 93 GLY A N 1
ATOM 755 C CA . GLY A 1 93 ? -11.767 -15.711 12.361 1.00 82.88 93 GLY A CA 1
ATOM 756 C C . GLY A 1 93 ? -10.523 -14.850 12.616 1.00 82.88 93 GLY A C 1
ATOM 757 O O . GLY A 1 93 ? -10.267 -14.476 13.760 1.00 82.88 93 GLY A O 1
ATOM 758 N N . VAL A 1 94 ? -9.779 -14.472 11.568 1.00 85.62 94 VAL A N 1
ATOM 759 C CA . VAL A 1 94 ? -8.621 -13.566 11.689 1.00 85.62 94 VAL A CA 1
ATOM 760 C C . VAL A 1 94 ? -9.076 -12.149 12.046 1.00 85.62 94 VAL A C 1
ATOM 762 O O . VAL A 1 94 ? -8.472 -11.518 12.914 1.00 85.62 94 VAL A O 1
ATOM 765 N N . CYS A 1 95 ? -10.157 -11.658 11.431 1.00 84.38 95 CYS A N 1
ATOM 766 C CA . CYS A 1 95 ? -10.743 -10.360 11.775 1.00 84.38 95 CYS A CA 1
ATOM 767 C C . CYS A 1 95 ? -11.216 -10.322 13.236 1.00 84.38 95 CYS A C 1
ATOM 769 O O . CYS A 1 95 ? -10.872 -9.394 13.963 1.00 84.38 95 CYS A O 1
ATOM 771 N N . ASN A 1 96 ? -11.914 -11.361 13.697 1.00 84.19 96 ASN A N 1
ATOM 772 C CA . ASN A 1 96 ? -12.385 -11.472 15.079 1.00 84.19 96 ASN A CA 1
ATOM 773 C C . ASN A 1 96 ? -11.219 -11.547 16.071 1.00 84.19 96 ASN A C 1
ATOM 775 O O . ASN A 1 96 ? -11.250 -10.895 17.114 1.00 84.19 96 ASN A O 1
ATOM 779 N N . ALA A 1 97 ? -10.157 -12.288 15.740 1.00 83.88 97 ALA A N 1
ATOM 780 C CA . ALA A 1 97 ? -8.943 -12.318 16.549 1.00 83.88 97 ALA A CA 1
ATOM 781 C C . ALA A 1 97 ? -8.307 -10.923 16.667 1.00 83.88 97 ALA A C 1
ATOM 783 O O . ALA A 1 97 ? -7.959 -10.504 17.772 1.00 83.88 97 ALA A O 1
ATOM 784 N N . LEU A 1 98 ? -8.214 -10.179 15.559 1.00 84.81 98 LEU A N 1
ATOM 785 C CA . LEU A 1 98 ? -7.708 -8.807 15.558 1.00 84.81 98 LEU A CA 1
ATOM 786 C C . LEU A 1 98 ? -8.577 -7.879 16.418 1.00 84.81 98 LEU A C 1
ATOM 788 O O . LEU A 1 98 ? -8.043 -7.126 17.229 1.00 84.81 98 LEU A O 1
ATOM 792 N N . ILE A 1 99 ? -9.901 -7.954 16.291 1.00 83.69 99 ILE A N 1
ATOM 793 C CA . ILE A 1 99 ? -10.822 -7.130 17.086 1.00 83.69 99 ILE A CA 1
ATOM 794 C C . ILE A 1 99 ? -10.677 -7.446 18.579 1.00 83.69 99 ILE A C 1
ATOM 796 O O . ILE A 1 99 ? -10.553 -6.534 19.395 1.00 83.69 99 ILE A O 1
ATOM 800 N N . ASN A 1 100 ? -10.569 -8.726 18.941 1.00 83.06 100 ASN A N 1
ATOM 801 C CA . ASN A 1 100 ? -10.316 -9.142 20.320 1.00 83.06 100 ASN A CA 1
ATOM 802 C C . ASN A 1 100 ? -8.985 -8.601 20.861 1.00 83.06 100 ASN A C 1
ATOM 804 O O . ASN A 1 100 ? -8.926 -8.175 22.015 1.00 83.06 100 ASN A O 1
ATOM 808 N N . MET A 1 101 ? -7.927 -8.578 20.042 1.00 81.06 101 MET A N 1
ATOM 809 C CA . MET A 1 101 ? -6.646 -7.965 20.415 1.00 81.06 101 MET A CA 1
ATOM 810 C C . MET A 1 101 ? -6.788 -6.458 20.658 1.00 81.06 101 MET A C 1
ATOM 812 O O . MET A 1 101 ? -6.296 -5.947 21.667 1.00 81.06 101 MET A O 1
ATOM 816 N N . ILE A 1 102 ? -7.492 -5.759 19.762 1.00 82.06 102 ILE A N 1
ATOM 817 C CA . ILE A 1 102 ? -7.746 -4.319 19.882 1.00 82.06 102 ILE A CA 1
ATOM 818 C C . ILE A 1 102 ? -8.545 -4.034 21.155 1.00 82.06 102 ILE A C 1
ATOM 820 O O . ILE A 1 102 ? -8.184 -3.132 21.907 1.00 82.06 102 ILE A O 1
ATOM 824 N N . ASN A 1 103 ? -9.576 -4.824 21.457 1.00 79.25 103 ASN A N 1
ATOM 825 C CA . ASN A 1 103 ? -10.430 -4.639 22.633 1.00 79.25 103 ASN A CA 1
ATOM 826 C C . ASN A 1 103 ? -9.687 -4.863 23.948 1.00 79.25 103 ASN A C 1
ATOM 828 O O . ASN A 1 103 ? -9.781 -4.028 24.850 1.00 79.25 103 ASN A O 1
ATOM 832 N N . LYS A 1 104 ? -8.872 -5.921 24.024 1.00 76.12 104 LYS A N 1
ATOM 833 C CA . LYS A 1 104 ? -8.044 -6.228 25.201 1.00 76.12 104 LYS A CA 1
ATOM 834 C C . LYS A 1 104 ? -6.968 -5.175 25.478 1.00 76.12 104 LYS A C 1
ATOM 836 O O . LYS A 1 104 ? -6.350 -5.212 26.535 1.00 76.12 104 LYS A O 1
ATOM 841 N N . GLY A 1 105 ? -6.752 -4.226 24.559 1.00 66.94 105 GLY A N 1
ATOM 842 C CA . GLY A 1 105 ? -5.693 -3.229 24.695 1.00 66.94 105 GLY A CA 1
ATOM 843 C C . GLY A 1 105 ? -4.322 -3.893 24.751 1.00 66.94 105 GLY A C 1
ATOM 844 O O . GLY A 1 105 ? -3.422 -3.391 25.424 1.00 66.94 105 GLY A O 1
ATOM 845 N N . ASP A 1 106 ? -4.175 -5.039 24.078 1.00 57.75 106 ASP A N 1
ATOM 846 C CA . ASP A 1 106 ? -2.974 -5.863 24.137 1.00 57.75 106 ASP A CA 1
ATOM 847 C C . ASP A 1 106 ? -1.902 -5.264 23.210 1.00 57.75 106 ASP A C 1
ATOM 849 O O . ASP A 1 106 ? -1.569 -5.751 22.131 1.00 57.75 106 ASP A O 1
ATOM 853 N N . VAL A 1 107 ? -1.391 -4.109 23.642 1.00 52.69 107 VAL A N 1
ATOM 854 C CA . VAL A 1 107 ? -0.420 -3.249 22.950 1.00 52.69 107 VAL A CA 1
ATOM 855 C C . VAL A 1 107 ? 1.001 -3.847 23.009 1.00 52.69 107 VAL A C 1
ATOM 857 O O . VAL A 1 107 ? 1.950 -3.276 22.477 1.00 52.69 107 VAL A O 1
ATOM 860 N N . LYS A 1 108 ? 1.195 -5.020 23.630 1.00 44.78 108 LYS A N 1
ATOM 861 C CA . LYS A 1 108 ? 2.530 -5.588 23.899 1.00 44.78 108 LYS A CA 1
ATOM 862 C C . LYS A 1 108 ? 3.223 -6.241 22.698 1.00 44.78 108 LYS A C 1
ATOM 864 O O . LYS A 1 108 ? 4.425 -6.476 22.767 1.00 44.78 108 LYS A O 1
ATOM 869 N N . ASN A 1 109 ? 2.553 -6.440 21.562 1.00 42.94 109 ASN A N 1
ATOM 870 C CA . ASN A 1 109 ? 3.196 -6.939 20.334 1.00 42.94 109 ASN A CA 1
ATOM 871 C C . ASN A 1 109 ? 3.686 -5.806 19.410 1.00 42.94 109 ASN A C 1
ATOM 873 O O . ASN A 1 109 ? 3.469 -5.827 18.200 1.00 42.94 109 ASN A O 1
ATOM 877 N N . ARG A 1 110 ? 4.402 -4.824 19.973 1.00 48.38 110 ARG A N 1
ATOM 878 C CA . ARG A 1 110 ? 5.034 -3.708 19.235 1.00 48.38 110 ARG A CA 1
ATOM 879 C C . ARG A 1 110 ? 6.198 -4.122 18.311 1.00 48.38 110 ARG A C 1
ATOM 881 O O . ARG A 1 110 ? 6.783 -3.265 17.658 1.00 48.38 110 ARG A O 1
ATOM 888 N N . SER A 1 111 ? 6.574 -5.399 18.218 1.00 45.34 111 SER A N 1
ATOM 889 C CA . SER A 1 111 ? 7.901 -5.753 17.684 1.00 45.34 111 SER A CA 1
ATOM 890 C C . SER A 1 111 ? 8.023 -7.152 17.065 1.00 45.34 111 SER A C 1
ATOM 892 O O . SER A 1 111 ? 8.877 -7.939 17.461 1.00 45.34 111 SER A O 1
ATOM 894 N N . ARG A 1 112 ? 7.245 -7.476 16.019 1.00 34.97 112 ARG A N 1
ATOM 895 C CA . ARG A 1 112 ? 7.586 -8.624 15.134 1.00 34.97 112 ARG A CA 1
ATOM 896 C C . ARG A 1 112 ? 7.541 -8.360 13.626 1.00 34.97 112 ARG A C 1
ATOM 898 O O . ARG A 1 112 ? 7.760 -9.277 12.843 1.00 34.97 112 ARG A O 1
ATOM 905 N N . ILE A 1 113 ? 7.308 -7.121 13.188 1.00 41.56 113 ILE A N 1
ATOM 906 C CA . ILE A 1 113 ? 7.201 -6.796 11.748 1.00 41.56 113 ILE A CA 1
ATOM 907 C C . ILE A 1 113 ? 8.412 -6.003 11.218 1.00 41.56 113 ILE A C 1
ATOM 909 O O . ILE A 1 113 ? 8.668 -5.984 10.016 1.00 41.56 113 ILE A O 1
ATOM 913 N N . ASN A 1 114 ? 9.228 -5.428 12.102 1.00 34.88 114 ASN A N 1
ATOM 914 C CA . ASN A 1 114 ? 10.282 -4.484 11.736 1.00 34.88 114 ASN A CA 1
ATOM 915 C C . ASN A 1 114 ? 11.669 -5.127 11.586 1.00 34.88 114 ASN A C 1
ATOM 917 O O . ASN A 1 114 ? 12.628 -4.653 12.189 1.00 34.88 114 ASN A O 1
ATOM 921 N N . GLN A 1 115 ? 11.826 -6.147 10.738 1.00 32.22 115 GLN A N 1
ATOM 922 C CA . GLN A 1 115 ? 13.159 -6.382 10.172 1.00 32.22 115 GLN A CA 1
ATOM 923 C C . GLN A 1 115 ? 13.398 -5.348 9.060 1.00 32.22 115 GLN A C 1
ATOM 925 O O . GLN A 1 115 ? 12.582 -5.253 8.138 1.00 32.22 115 GLN A O 1
ATOM 930 N N . PRO A 1 116 ? 14.466 -4.530 9.126 1.00 31.00 116 PRO A N 1
ATOM 931 C CA . PRO A 1 116 ? 14.839 -3.659 8.025 1.00 31.00 116 PRO A CA 1
ATOM 932 C C . PRO A 1 116 ? 15.326 -4.537 6.873 1.00 31.00 116 PRO A C 1
ATOM 934 O O . PRO A 1 116 ? 16.490 -4.916 6.798 1.00 31.00 116 PRO A O 1
ATOM 937 N N . ILE A 1 117 ? 14.426 -4.869 5.954 1.00 36.53 117 ILE A N 1
ATOM 938 C CA . ILE A 1 117 ? 14.855 -5.342 4.645 1.00 36.53 117 ILE A CA 1
ATOM 939 C C . ILE A 1 117 ? 15.488 -4.128 3.985 1.00 36.53 117 ILE A C 1
ATOM 941 O O . ILE A 1 117 ? 14.813 -3.118 3.772 1.00 36.53 117 ILE A O 1
ATOM 945 N N . LYS A 1 118 ? 16.792 -4.210 3.707 1.00 38.19 118 LYS A N 1
ATOM 946 C CA . LYS A 1 118 ? 17.488 -3.254 2.848 1.00 38.19 118 LYS A CA 1
ATOM 947 C C . LYS A 1 118 ? 16.739 -3.235 1.515 1.00 38.19 118 LYS A C 1
ATOM 949 O O . LYS A 1 118 ? 16.952 -4.106 0.675 1.00 38.19 118 LYS A O 1
ATOM 954 N N . ARG A 1 119 ? 15.818 -2.283 1.331 1.00 50.75 119 ARG A N 1
ATOM 955 C CA . ARG A 1 119 ? 15.306 -1.957 0.002 1.00 50.75 119 ARG A CA 1
ATOM 956 C C . ARG A 1 119 ? 16.544 -1.565 -0.788 1.00 50.75 119 ARG A C 1
ATOM 958 O O . ARG A 1 119 ? 17.213 -0.600 -0.428 1.00 50.75 119 ARG A O 1
ATOM 965 N N . ALA A 1 120 ? 16.899 -2.345 -1.801 1.00 55.50 120 ALA A N 1
ATOM 966 C CA . ALA A 1 120 ? 17.892 -1.887 -2.749 1.00 55.50 120 ALA A CA 1
ATOM 967 C C . ALA A 1 120 ? 17.268 -0.669 -3.433 1.00 55.50 120 ALA A C 1
ATOM 969 O O . ALA A 1 120 ? 16.348 -0.821 -4.237 1.00 55.50 120 ALA A O 1
ATOM 970 N N . LEU A 1 121 ? 17.707 0.526 -3.033 1.00 71.19 121 LEU A N 1
ATOM 971 C CA . LEU A 1 121 ? 17.317 1.772 -3.676 1.00 71.19 121 LEU A CA 1
ATOM 972 C C . LEU A 1 121 ? 17.536 1.611 -5.184 1.00 71.19 121 LEU A C 1
ATOM 974 O O . LEU A 1 121 ? 18.523 1.003 -5.632 1.00 71.19 121 LEU A O 1
ATOM 978 N N . LEU A 1 122 ? 16.565 2.083 -5.962 1.00 82.25 122 LEU A N 1
ATOM 979 C CA . LEU A 1 122 ? 16.763 2.196 -7.395 1.00 82.25 122 LEU A CA 1
ATOM 980 C C . LEU A 1 122 ? 17.878 3.215 -7.624 1.00 82.25 122 LEU A C 1
ATOM 982 O O . LEU A 1 122 ? 17.936 4.242 -6.946 1.00 82.25 122 LEU A O 1
ATOM 986 N N . THR A 1 123 ? 18.788 2.917 -8.543 1.00 89.06 123 THR A N 1
ATOM 987 C CA . THR A 1 123 ? 19.763 3.917 -8.989 1.00 89.06 123 THR A CA 1
ATOM 988 C C . THR A 1 123 ? 19.040 5.048 -9.724 1.00 89.06 123 THR A C 1
ATOM 990 O O . THR A 1 123 ? 17.897 4.881 -10.152 1.00 89.06 123 THR A O 1
ATOM 993 N N . SER A 1 124 ? 19.697 6.194 -9.919 1.00 86.94 124 SER A N 1
ATOM 994 C CA . SER A 1 124 ? 19.129 7.304 -10.703 1.00 86.94 124 SER A CA 1
ATOM 995 C C . SER A 1 124 ? 18.653 6.842 -12.086 1.00 86.94 124 SER A C 1
ATOM 997 O O . SER A 1 124 ? 17.531 7.141 -12.488 1.00 86.94 124 SER A O 1
ATOM 999 N N . MET A 1 125 ? 19.464 6.026 -12.764 1.00 91.50 125 MET A N 1
ATOM 1000 C CA . MET A 1 125 ? 19.125 5.458 -14.068 1.00 91.50 125 MET A CA 1
ATOM 1001 C C . MET A 1 125 ? 17.958 4.467 -13.991 1.00 91.50 125 MET A C 1
ATOM 1003 O O . MET A 1 125 ? 17.070 4.490 -14.835 1.00 91.50 125 MET A O 1
ATOM 1007 N N . GLU A 1 126 ? 17.910 3.609 -12.970 1.00 91.81 126 GLU A N 1
ATOM 1008 C CA . GLU A 1 126 ? 16.776 2.699 -12.781 1.00 91.81 126 GLU A CA 1
ATOM 1009 C C . GLU A 1 126 ? 15.471 3.458 -12.507 1.00 91.81 126 GLU A C 1
ATOM 1011 O O . GLU A 1 126 ? 14.431 3.084 -13.043 1.00 91.81 126 GLU A O 1
ATOM 1016 N N . SER A 1 127 ? 15.517 4.538 -11.726 1.00 87.31 127 SER A N 1
ATOM 1017 C CA . SER A 1 127 ? 14.365 5.416 -11.489 1.00 87.31 127 SER A CA 1
ATOM 1018 C C . SER A 1 127 ? 13.917 6.127 -12.768 1.00 87.31 127 SER A C 1
ATOM 1020 O O . SER A 1 127 ? 12.720 6.194 -13.042 1.00 87.31 127 SER A O 1
ATOM 1022 N N . HIS A 1 128 ? 14.863 6.601 -13.585 1.00 90.56 128 HIS A N 1
ATOM 1023 C CA . HIS A 1 128 ? 14.570 7.225 -14.876 1.00 90.56 128 HIS A CA 1
ATOM 1024 C C . HIS A 1 128 ? 13.910 6.239 -15.852 1.00 90.56 128 HIS A C 1
ATOM 1026 O O . HIS A 1 128 ? 12.819 6.500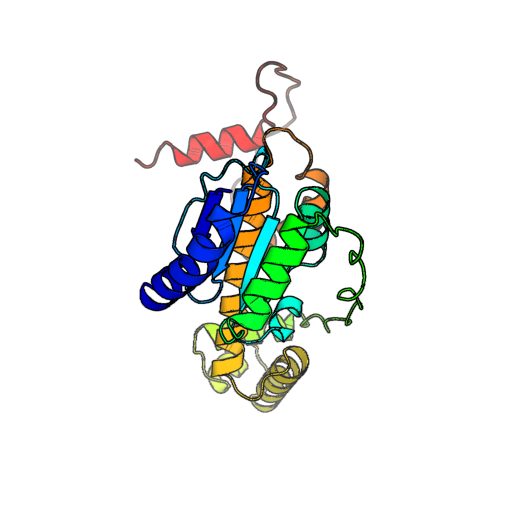 -16.359 1.00 90.56 128 HIS A O 1
ATOM 1032 N N . VAL A 1 129 ? 14.514 5.060 -16.045 1.00 93.69 129 VAL A N 1
ATOM 1033 C CA . VAL A 1 129 ? 13.951 3.986 -16.881 1.00 93.69 129 VAL A CA 1
ATOM 1034 C C . VAL A 1 129 ? 12.574 3.570 -16.372 1.00 93.69 129 VAL A C 1
ATOM 1036 O O . VAL A 1 129 ? 11.663 3.355 -17.168 1.00 93.69 129 VAL A O 1
ATOM 1039 N N . LEU A 1 130 ? 12.398 3.473 -15.053 1.00 89.94 130 LEU A N 1
ATOM 1040 C CA . LEU A 1 130 ? 11.108 3.144 -14.466 1.00 89.94 130 LEU A CA 1
ATOM 1041 C C . LEU A 1 130 ? 10.042 4.196 -14.792 1.00 89.94 130 LEU A C 1
ATOM 1043 O O . LEU A 1 130 ? 8.949 3.813 -15.193 1.00 89.94 130 LEU A O 1
ATOM 1047 N N . SER A 1 131 ? 10.357 5.488 -14.668 1.00 87.50 131 SER A N 1
ATOM 1048 C CA . SER A 1 131 ? 9.444 6.583 -15.027 1.00 87.50 131 SER A CA 1
ATOM 1049 C C . SER A 1 131 ? 8.947 6.454 -16.470 1.00 87.50 131 SER A C 1
ATOM 1051 O O . SER A 1 131 ? 7.741 6.436 -16.716 1.00 87.50 131 SER A O 1
ATOM 1053 N N . LEU A 1 132 ? 9.864 6.245 -17.420 1.00 91.06 132 LEU A N 1
ATOM 1054 C CA . LEU A 1 132 ? 9.503 6.100 -18.830 1.00 91.06 132 LEU A CA 1
ATOM 1055 C C . LEU A 1 132 ? 8.696 4.820 -19.101 1.00 91.06 132 LEU A C 1
ATOM 1057 O O . LEU A 1 132 ? 7.772 4.844 -19.913 1.00 91.06 132 LEU A O 1
ATOM 1061 N N . LEU A 1 133 ? 8.992 3.716 -18.404 1.00 89.69 133 LEU A N 1
ATOM 1062 C CA . LEU A 1 133 ? 8.195 2.485 -18.488 1.00 89.69 133 LEU A CA 1
ATOM 1063 C C . LEU A 1 133 ? 6.758 2.693 -17.987 1.00 89.69 133 LEU A C 1
ATOM 1065 O O . LEU A 1 133 ? 5.829 2.142 -18.573 1.00 89.69 133 LEU A O 1
ATOM 1069 N N . LEU A 1 134 ? 6.564 3.477 -16.922 1.00 84.19 134 LEU A N 1
ATOM 1070 C CA . LEU A 1 134 ? 5.232 3.795 -16.387 1.00 84.19 134 LEU A CA 1
ATOM 1071 C C . LEU A 1 134 ? 4.407 4.665 -17.342 1.00 84.19 134 LEU A C 1
ATOM 1073 O O . LEU A 1 134 ? 3.184 4.576 -17.333 1.00 84.19 134 LEU A O 1
ATOM 1077 N N . GLN A 1 135 ? 5.068 5.462 -18.180 1.00 85.00 135 GLN A N 1
ATOM 1078 C CA . GLN A 1 135 ? 4.434 6.252 -19.239 1.00 85.00 135 GLN A CA 1
ATOM 1079 C C . GLN A 1 135 ? 4.051 5.415 -20.474 1.00 85.00 135 GLN A C 1
ATOM 1081 O O . GLN A 1 135 ? 3.457 5.942 -21.407 1.00 85.00 135 GLN A O 1
ATOM 1086 N N . GLY A 1 136 ? 4.377 4.116 -20.498 1.00 88.44 136 GLY A N 1
ATOM 1087 C CA . GLY A 1 136 ? 4.053 3.220 -21.613 1.00 88.44 136 GLY A CA 1
ATOM 1088 C C . GLY A 1 136 ? 5.079 3.218 -22.750 1.00 88.44 136 GLY A C 1
ATOM 1089 O O . GLY A 1 136 ? 4.827 2.617 -23.793 1.00 88.44 136 GLY A O 1
ATOM 1090 N N . ASN A 1 137 ? 6.244 3.843 -22.559 1.00 93.88 137 ASN A N 1
ATOM 1091 C CA . ASN A 1 137 ? 7.283 3.889 -23.583 1.00 93.88 137 ASN A CA 1
ATOM 1092 C C . ASN A 1 137 ? 7.904 2.507 -23.853 1.00 93.88 137 ASN A C 1
ATOM 1094 O O . ASN A 1 137 ? 8.121 1.698 -22.944 1.00 93.88 137 ASN A O 1
ATOM 1098 N N . SER A 1 138 ? 8.242 2.247 -25.119 1.00 94.75 138 SER A N 1
ATOM 1099 C CA . SER A 1 138 ? 8.916 1.011 -25.530 1.00 94.75 138 SER A CA 1
ATOM 1100 C C . SER A 1 138 ? 10.392 1.004 -25.112 1.00 94.75 138 SER A C 1
ATOM 1102 O O . SER A 1 138 ? 11.013 2.050 -24.932 1.00 94.75 138 SER A O 1
ATOM 1104 N N . LEU A 1 139 ? 11.000 -0.183 -24.998 1.00 95.38 139 LEU A N 1
ATOM 1105 C CA . LEU A 1 139 ? 12.426 -0.288 -24.650 1.00 95.38 139 LEU A CA 1
ATOM 1106 C C . LEU A 1 139 ? 13.342 0.358 -25.697 1.00 95.38 139 LEU A C 1
ATOM 1108 O O . LEU A 1 139 ? 14.401 0.853 -25.324 1.00 95.38 139 LEU A O 1
ATOM 1112 N N . CYS A 1 140 ? 12.942 0.353 -26.972 1.00 97.12 140 CYS A N 1
ATOM 1113 C CA . CYS A 1 140 ? 13.682 1.013 -28.048 1.00 97.12 140 CYS A CA 1
ATOM 1114 C C . CYS A 1 140 ? 13.659 2.530 -27.870 1.00 97.12 140 CYS A C 1
ATOM 1116 O O . CYS A 1 140 ? 14.710 3.157 -27.855 1.00 97.12 140 CYS A O 1
ATOM 1118 N N . TYR A 1 141 ? 12.479 3.093 -27.612 1.00 97.12 141 TYR A N 1
ATOM 1119 C CA . TYR A 1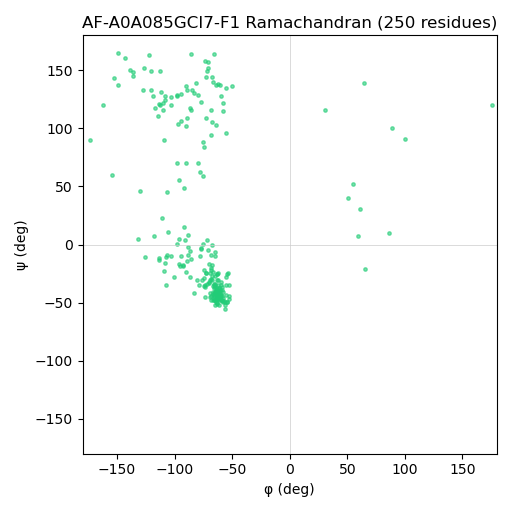 141 ? 12.331 4.529 -27.396 1.00 97.12 141 TYR A CA 1
ATOM 1120 C C . TYR A 1 141 ? 13.093 5.013 -26.153 1.00 97.12 141 TYR A C 1
ATOM 1122 O O . TYR A 1 141 ? 13.791 6.021 -26.188 1.00 97.12 141 TYR A O 1
ATOM 1130 N N . ILE A 1 142 ? 13.034 4.252 -25.055 1.00 96.94 142 ILE A N 1
ATOM 1131 C CA . ILE A 1 142 ? 13.793 4.566 -23.834 1.00 96.94 142 ILE A CA 1
ATOM 1132 C C . ILE A 1 142 ? 15.304 4.520 -24.100 1.00 96.94 142 ILE A C 1
ATOM 1134 O O . ILE A 1 142 ? 16.045 5.356 -23.588 1.00 96.94 142 ILE A O 1
ATOM 1138 N N . ALA A 1 143 ? 15.760 3.542 -24.886 1.00 97.38 143 ALA A N 1
ATOM 1139 C CA . ALA A 1 143 ? 17.163 3.397 -25.260 1.00 97.38 143 ALA A CA 1
ATOM 1140 C C . ALA A 1 143 ? 17.654 4.603 -26.071 1.00 97.38 143 ALA A C 1
ATOM 1142 O O . ALA A 1 143 ? 18.702 5.159 -25.744 1.00 97.38 143 ALA A O 1
ATOM 1143 N N . GLU A 1 144 ? 16.857 5.055 -27.039 1.00 96.62 144 GLU A N 1
ATOM 1144 C CA . GLU A 1 144 ? 17.119 6.268 -27.817 1.00 96.62 144 GLU A CA 1
ATOM 1145 C C . GLU A 1 144 ? 17.164 7.517 -26.926 1.00 96.62 144 GLU A C 1
ATOM 1147 O O . GLU A 1 144 ? 18.173 8.220 -26.926 1.00 96.62 144 GLU A O 1
ATOM 1152 N N . MET A 1 145 ? 16.141 7.751 -26.091 1.00 95.25 145 MET A N 1
ATOM 1153 C CA . MET A 1 145 ? 16.100 8.900 -25.167 1.00 95.25 145 MET A CA 1
ATOM 1154 C C . MET A 1 145 ? 17.273 8.929 -24.185 1.00 95.25 145 MET A C 1
ATOM 1156 O O . MET A 1 145 ? 17.754 9.998 -23.821 1.00 95.25 145 MET A O 1
ATOM 1160 N N . SER A 1 146 ? 17.708 7.756 -23.722 1.00 93.31 146 SER A N 1
ATOM 1161 C CA . SER A 1 146 ? 18.793 7.634 -22.744 1.00 93.31 146 SER A CA 1
ATOM 1162 C C . SER A 1 146 ? 20.182 7.559 -23.388 1.00 93.31 146 SER A C 1
ATOM 1164 O O . SER A 1 146 ? 21.161 7.453 -22.654 1.00 93.31 146 SER A O 1
ATOM 1166 N N . ALA A 1 147 ? 20.285 7.566 -24.725 1.00 95.12 147 ALA A N 1
ATOM 1167 C CA . ALA A 1 147 ? 21.523 7.307 -25.469 1.00 95.12 147 ALA A CA 1
ATOM 1168 C C . ALA A 1 147 ? 22.242 6.010 -25.026 1.00 95.12 147 ALA A C 1
ATOM 1170 O O . ALA A 1 147 ? 23.467 5.948 -24.906 1.00 95.12 147 ALA A O 1
ATOM 1171 N N . LEU A 1 148 ? 21.468 4.953 -24.759 1.00 96.00 148 LEU A N 1
ATOM 1172 C CA . LEU A 1 148 ? 21.952 3.641 -24.318 1.00 96.00 148 LEU A CA 1
ATOM 1173 C C . LEU A 1 148 ? 21.491 2.545 -25.279 1.00 96.00 148 LEU A C 1
ATOM 1175 O O . LEU A 1 148 ? 20.552 2.713 -26.045 1.00 96.00 148 LEU A O 1
ATOM 1179 N N . SER A 1 149 ? 22.116 1.368 -25.215 1.00 97.88 149 SER A N 1
ATOM 1180 C CA . SER A 1 149 ? 21.630 0.221 -25.987 1.00 97.88 149 SER A CA 1
ATOM 1181 C C . SER A 1 149 ? 20.317 -0.331 -25.413 1.00 97.88 149 SER A C 1
ATOM 1183 O O . SER A 1 149 ? 20.118 -0.362 -24.193 1.00 97.88 149 SER A O 1
ATOM 1185 N N . VAL A 1 150 ? 19.464 -0.896 -26.274 1.00 97.62 150 VAL A N 1
ATOM 1186 C CA . VAL A 1 150 ? 18.247 -1.621 -25.851 1.00 97.62 150 VAL A CA 1
ATOM 1187 C C . VAL A 1 150 ? 18.580 -2.742 -24.858 1.00 97.62 150 VAL A C 1
ATOM 1189 O O . VAL A 1 150 ? 17.840 -2.981 -23.901 1.00 97.62 150 VAL A O 1
ATOM 1192 N N . LYS A 1 151 ? 19.737 -3.398 -25.024 1.00 97.69 151 LYS A N 1
ATOM 1193 C CA . LYS A 1 151 ? 20.238 -4.427 -24.099 1.00 97.69 151 LYS A CA 1
ATOM 1194 C C . LYS A 1 151 ? 20.488 -3.855 -22.700 1.00 97.69 151 LYS A C 1
ATOM 1196 O O . LYS A 1 151 ? 20.111 -4.489 -21.713 1.00 97.69 151 LYS A O 1
ATOM 1201 N N . THR A 1 152 ? 21.068 -2.659 -22.612 1.00 97.50 152 THR A N 1
ATOM 1202 C CA . THR A 1 152 ? 21.313 -1.952 -21.346 1.00 97.50 152 THR A CA 1
ATOM 1203 C C . THR A 1 152 ? 19.997 -1.583 -20.663 1.00 97.50 152 THR A C 1
ATOM 1205 O O . THR A 1 152 ? 19.803 -1.909 -19.491 1.00 97.50 152 THR A O 1
ATOM 1208 N N . ILE A 1 153 ? 19.041 -1.005 -21.396 1.00 97.44 153 ILE A N 1
ATOM 1209 C CA . ILE A 1 153 ? 17.713 -0.683 -20.847 1.00 97.44 153 ILE A CA 1
ATOM 1210 C C . ILE A 1 153 ? 16.978 -1.948 -20.389 1.00 97.44 153 ILE A C 1
ATOM 1212 O O . ILE A 1 153 ? 16.389 -1.976 -19.307 1.00 97.44 153 ILE A O 1
ATOM 1216 N N . SER A 1 154 ? 17.068 -3.043 -21.150 1.00 96.38 154 SER A N 1
ATOM 1217 C CA . SER A 1 154 ? 16.506 -4.332 -20.740 1.00 96.38 154 SER A CA 1
ATOM 1218 C C . SER A 1 154 ? 17.151 -4.870 -19.456 1.00 96.38 154 SER A C 1
ATOM 1220 O O . SER A 1 154 ? 16.464 -5.509 -18.652 1.00 96.38 154 SER A O 1
ATOM 1222 N N . ALA A 1 155 ? 18.448 -4.634 -19.243 1.00 96.81 155 ALA A N 1
ATOM 1223 C CA . ALA A 1 155 ? 19.134 -5.003 -18.009 1.00 96.81 155 ALA A CA 1
ATOM 1224 C C . ALA A 1 155 ? 18.648 -4.154 -16.824 1.00 96.81 155 ALA A C 1
ATOM 1226 O O . ALA A 1 155 ? 18.319 -4.722 -15.780 1.00 96.81 155 ALA A O 1
ATOM 1227 N N . HIS A 1 156 ? 18.495 -2.835 -17.001 1.00 95.75 156 HIS A N 1
ATOM 1228 C CA . HIS A 1 156 ? 17.896 -1.958 -15.988 1.00 95.75 156 HIS A CA 1
ATOM 1229 C C . HIS A 1 156 ? 16.469 -2.386 -15.640 1.00 95.75 156 HIS A C 1
ATOM 1231 O O . HIS A 1 156 ? 16.178 -2.603 -14.466 1.00 95.75 156 HIS A O 1
ATOM 1237 N N . LYS A 1 157 ? 15.606 -2.639 -16.635 1.00 94.06 157 LYS A N 1
ATOM 1238 C CA . LYS A 1 157 ? 14.253 -3.189 -16.426 1.00 94.06 157 LYS A CA 1
ATOM 1239 C C . LYS A 1 157 ? 14.281 -4.471 -15.589 1.00 94.06 157 LYS A C 1
ATOM 1241 O O . LYS A 1 157 ? 13.496 -4.614 -14.652 1.00 94.06 157 LYS A O 1
ATOM 1246 N N . ARG A 1 158 ? 15.177 -5.415 -15.901 1.00 93.19 158 ARG A N 1
ATOM 1247 C CA . ARG A 1 158 ? 15.315 -6.670 -15.140 1.00 93.19 158 ARG A CA 1
ATOM 1248 C C . ARG A 1 158 ? 15.790 -6.419 -13.707 1.00 93.19 158 ARG A C 1
ATOM 1250 O O . ARG A 1 158 ? 15.264 -7.043 -12.789 1.00 93.19 158 ARG A O 1
ATOM 1257 N N . SER A 1 159 ? 16.742 -5.508 -13.516 1.00 93.38 159 SER A N 1
ATOM 1258 C CA . SER A 1 159 ? 17.221 -5.102 -12.192 1.00 93.38 159 SER A CA 1
ATOM 1259 C C . SER A 1 159 ? 16.098 -4.484 -11.356 1.00 93.38 159 SER A C 1
ATOM 1261 O O . SER A 1 159 ? 15.859 -4.936 -10.238 1.00 93.38 159 SER A O 1
ATOM 1263 N N . ILE A 1 160 ? 15.328 -3.549 -11.927 1.00 91.06 160 ILE A N 1
ATOM 1264 C CA . ILE A 1 160 ? 14.156 -2.930 -11.288 1.00 91.06 160 ILE A CA 1
ATOM 1265 C C . ILE A 1 160 ? 13.156 -4.006 -10.855 1.00 91.06 160 ILE A C 1
ATOM 1267 O O . ILE A 1 160 ? 12.787 -4.069 -9.684 1.00 91.06 160 ILE A O 1
ATOM 1271 N N . MET A 1 161 ? 12.762 -4.901 -11.768 1.00 89.69 161 MET A N 1
ATOM 1272 C CA . MET A 1 161 ? 11.826 -5.990 -11.462 1.00 89.69 161 MET A CA 1
ATOM 1273 C C . MET A 1 161 ? 12.345 -6.900 -10.339 1.00 89.69 161 MET A C 1
ATOM 1275 O O . MET A 1 161 ? 11.578 -7.279 -9.456 1.00 89.69 161 MET A O 1
ATOM 1279 N N . LYS A 1 162 ? 13.652 -7.195 -10.312 1.00 88.88 162 LYS A N 1
ATOM 1280 C CA . LYS A 1 162 ? 14.287 -7.966 -9.233 1.00 88.88 162 LYS A CA 1
ATOM 1281 C C . LYS A 1 162 ? 14.256 -7.215 -7.898 1.00 88.88 162 LYS A C 1
ATOM 1283 O O . LYS A 1 162 ? 13.892 -7.808 -6.888 1.00 88.88 162 LYS A O 1
ATOM 1288 N N . LYS A 1 163 ? 14.603 -5.923 -7.883 1.00 84.50 163 LYS A N 1
ATOM 1289 C CA . LYS A 1 163 ? 14.608 -5.079 -6.673 1.00 84.50 163 LYS A CA 1
ATOM 1290 C C . LYS A 1 163 ? 13.205 -4.885 -6.090 1.00 84.50 163 LYS A C 1
ATOM 1292 O O . LYS A 1 163 ? 13.050 -4.868 -4.873 1.00 84.50 163 LYS A O 1
ATOM 1297 N N . VAL A 1 164 ? 12.190 -4.792 -6.950 1.00 79.19 164 VAL A N 1
ATOM 1298 C CA . VAL A 1 164 ? 10.769 -4.667 -6.572 1.00 79.19 164 VAL A CA 1
ATOM 1299 C C . VAL A 1 164 ? 10.102 -6.039 -6.341 1.00 79.19 164 VAL A C 1
ATOM 1301 O O . VAL A 1 164 ? 8.968 -6.115 -5.871 1.00 79.19 164 VAL A O 1
ATOM 1304 N N . ASN A 1 165 ? 10.820 -7.134 -6.610 1.00 82.00 165 ASN A N 1
ATOM 1305 C CA . ASN A 1 165 ? 10.352 -8.516 -6.492 1.00 82.00 165 ASN A CA 1
ATOM 1306 C C . ASN A 1 165 ? 9.066 -8.798 -7.296 1.00 82.00 165 ASN A C 1
ATOM 1308 O O . ASN A 1 165 ? 8.067 -9.299 -6.778 1.00 82.00 165 ASN A O 1
ATOM 1312 N N . VAL A 1 166 ? 9.082 -8.449 -8.582 1.00 83.94 166 VAL A N 1
ATOM 1313 C CA . VAL A 1 166 ? 7.988 -8.697 -9.533 1.00 83.94 166 VAL A CA 1
ATOM 1314 C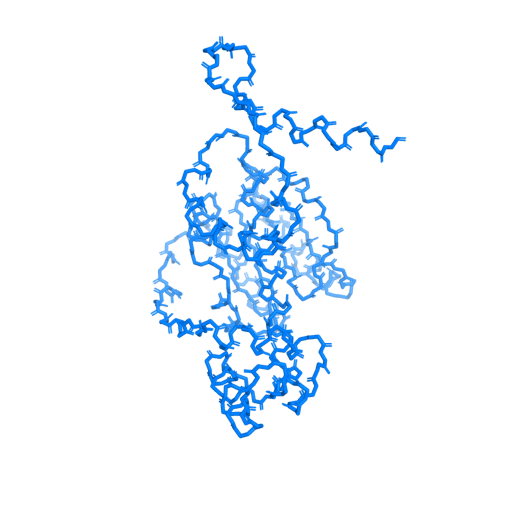 C . VAL A 1 166 ? 8.498 -9.418 -10.769 1.00 83.94 166 VAL A C 1
ATOM 1316 O O . VAL A 1 166 ? 9.654 -9.286 -11.158 1.00 83.94 166 VAL A O 1
ATOM 1319 N N . LYS A 1 167 ? 7.618 -10.194 -11.406 1.00 87.06 167 LYS A N 1
ATOM 1320 C CA . LYS A 1 167 ? 7.974 -11.022 -12.569 1.00 87.06 167 LYS A CA 1
ATOM 1321 C C . LYS A 1 167 ? 7.665 -10.359 -13.913 1.00 87.06 167 LYS A C 1
ATOM 1323 O O . LYS A 1 167 ? 8.171 -10.810 -14.934 1.00 87.06 167 LYS A O 1
ATOM 1328 N N . ASN A 1 168 ? 6.826 -9.323 -13.936 1.00 87.50 168 ASN A N 1
ATOM 1329 C CA . ASN A 1 168 ? 6.383 -8.675 -15.169 1.00 87.50 168 ASN A CA 1
ATOM 1330 C C . ASN A 1 168 ? 6.092 -7.176 -14.969 1.00 87.50 168 ASN A C 1
ATOM 1332 O O . ASN A 1 168 ? 5.982 -6.699 -13.839 1.00 87.50 168 ASN A O 1
ATOM 1336 N N . ILE A 1 169 ? 5.987 -6.442 -16.086 1.00 83.75 169 ILE A N 1
ATOM 1337 C CA . ILE A 1 169 ? 5.719 -4.993 -16.087 1.00 83.75 169 ILE A CA 1
ATOM 1338 C C . ILE A 1 169 ? 4.349 -4.659 -15.482 1.00 83.75 169 ILE A C 1
ATOM 1340 O O . ILE A 1 169 ? 4.316 -3.763 -14.645 1.00 83.75 169 ILE A O 1
ATOM 1344 N N . PRO A 1 170 ? 3.239 -5.349 -15.813 1.00 85.00 170 PRO A N 1
ATOM 1345 C CA . PRO A 1 170 ? 1.945 -5.020 -15.213 1.00 85.00 170 PRO A CA 1
ATOM 1346 C C . PRO A 1 170 ? 1.977 -5.044 -13.679 1.00 85.00 170 PRO A C 1
ATOM 1348 O O . PRO A 1 170 ? 1.529 -4.097 -13.038 1.00 85.00 170 PRO A O 1
ATOM 1351 N N . LYS A 1 171 ? 2.615 -6.061 -13.079 1.00 83.50 171 LYS A N 1
ATOM 1352 C CA . LYS A 1 171 ? 2.805 -6.126 -11.623 1.00 83.50 171 LYS A CA 1
ATOM 1353 C C . LYS A 1 171 ? 3.761 -5.066 -11.082 1.00 83.50 171 LYS A C 1
ATOM 1355 O O . LYS A 1 171 ? 3.597 -4.641 -9.941 1.00 83.50 171 LYS A O 1
ATOM 1360 N N . LEU A 1 172 ? 4.745 -4.632 -11.868 1.00 83.12 172 LEU A N 1
ATOM 1361 C CA . LEU A 1 172 ? 5.607 -3.507 -11.505 1.00 83.12 172 LEU A CA 1
ATOM 1362 C C . LEU A 1 172 ? 4.796 -2.208 -11.401 1.00 83.12 172 LEU A C 1
ATOM 1364 O O . LEU A 1 172 ? 4.878 -1.530 -10.379 1.00 83.12 172 LEU A O 1
ATOM 1368 N N . VAL A 1 173 ? 3.986 -1.907 -12.421 1.00 82.81 173 VAL A N 1
ATOM 1369 C CA . VAL A 1 173 ? 3.095 -0.735 -12.456 1.00 82.81 173 VAL A CA 1
ATOM 1370 C C . VAL A 1 173 ? 2.134 -0.770 -11.268 1.00 82.81 173 VAL A C 1
ATOM 1372 O O . VAL A 1 173 ? 2.057 0.195 -10.512 1.00 82.81 173 VAL A O 1
ATOM 1375 N N . GLU A 1 174 ? 1.469 -1.907 -11.050 1.00 82.12 174 GLU A N 1
ATOM 1376 C CA . GLU A 1 174 ? 0.538 -2.119 -9.936 1.00 82.12 174 GLU A CA 1
ATOM 1377 C C . GLU A 1 174 ? 1.187 -1.813 -8.577 1.00 82.12 174 GLU A C 1
ATOM 1379 O O . GLU A 1 174 ? 0.641 -1.026 -7.802 1.00 82.12 174 GLU A O 1
ATOM 1384 N N . LYS A 1 175 ? 2.385 -2.354 -8.303 1.00 80.94 175 LYS A N 1
ATOM 1385 C CA . LYS A 1 175 ? 3.098 -2.103 -7.038 1.00 80.94 175 LYS A CA 1
ATOM 1386 C C . LYS A 1 175 ? 3.530 -0.650 -6.861 1.00 80.94 175 LYS A C 1
ATOM 1388 O O . LYS A 1 175 ? 3.566 -0.165 -5.731 1.00 80.94 175 LYS A O 1
ATOM 1393 N N . ILE A 1 176 ? 3.881 0.048 -7.938 1.00 80.94 176 ILE A N 1
ATOM 1394 C CA . ILE A 1 176 ? 4.307 1.450 -7.853 1.00 80.94 176 ILE A CA 1
ATOM 1395 C C . ILE A 1 176 ? 3.115 2.361 -7.595 1.00 80.94 176 ILE A C 1
ATOM 1397 O O . ILE A 1 176 ? 3.187 3.200 -6.700 1.00 80.94 176 ILE A O 1
ATOM 1401 N N . VAL A 1 177 ? 2.009 2.159 -8.314 1.00 80.44 177 VAL A N 1
ATOM 1402 C CA . VAL A 1 177 ? 0.758 2.887 -8.065 1.00 80.44 177 VAL A CA 1
ATOM 1403 C C . VAL A 1 177 ? 0.278 2.629 -6.640 1.00 80.44 177 VAL A C 1
ATOM 1405 O O . VAL A 1 177 ? -0.091 3.564 -5.933 1.00 80.44 177 VAL A O 1
ATOM 1408 N N . PHE A 1 178 ? 0.340 1.374 -6.187 1.00 80.00 178 PHE A N 1
ATOM 1409 C CA . PHE A 1 178 ? 0.050 1.016 -4.804 1.00 80.00 178 PHE A CA 1
ATOM 1410 C C . PHE A 1 178 ? 0.926 1.802 -3.818 1.00 80.00 178 PHE A C 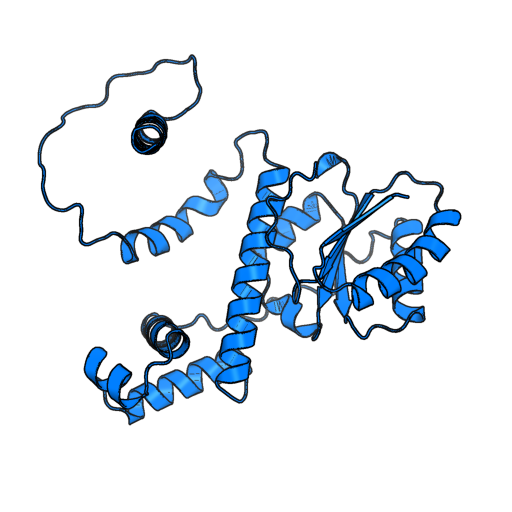1
ATOM 1412 O O . PHE A 1 178 ? 0.401 2.411 -2.888 1.00 80.00 178 PHE A O 1
ATOM 1419 N N . LYS A 1 179 ? 2.248 1.834 -4.036 1.00 80.38 179 LYS A N 1
ATOM 1420 C CA . LYS A 1 179 ? 3.183 2.577 -3.181 1.00 80.38 179 LYS A CA 1
ATOM 1421 C C . LYS A 1 179 ? 2.854 4.071 -3.155 1.00 80.38 179 LYS A C 1
ATOM 1423 O O . LYS A 1 179 ? 2.772 4.632 -2.075 1.00 80.38 179 LYS A O 1
ATOM 1428 N N . GLN A 1 180 ? 2.628 4.700 -4.308 1.00 76.62 180 GLN A N 1
ATOM 1429 C CA . GLN A 1 180 ? 2.274 6.123 -4.385 1.00 76.62 180 GLN A CA 1
ATOM 1430 C C . GLN A 1 180 ? 0.985 6.432 -3.617 1.00 76.62 180 GLN A C 1
ATOM 1432 O O . GLN A 1 180 ? 0.937 7.392 -2.855 1.00 76.62 180 GLN A O 1
ATOM 1437 N N . LYS A 1 181 ? -0.049 5.594 -3.771 1.00 79.00 181 LYS A N 1
ATOM 1438 C CA . LYS A 1 181 ? -1.296 5.726 -3.004 1.00 79.00 181 LYS A CA 1
ATOM 1439 C C . LYS A 1 181 ? -1.055 5.594 -1.502 1.00 79.00 181 LYS A C 1
ATOM 1441 O O . LYS A 1 181 ? -1.586 6.392 -0.738 1.00 79.00 181 LYS A O 1
ATOM 1446 N N . ALA A 1 182 ? -0.265 4.603 -1.090 1.00 76.69 182 ALA A N 1
ATOM 1447 C CA . ALA A 1 182 ? 0.072 4.389 0.311 1.00 76.69 182 ALA A CA 1
ATOM 1448 C C . ALA A 1 182 ? 0.856 5.577 0.889 1.00 76.69 182 ALA A C 1
ATOM 1450 O O . ALA A 1 182 ? 0.494 6.071 1.950 1.00 76.69 182 ALA A O 1
ATOM 1451 N N . ASP A 1 183 ? 1.872 6.074 0.182 1.00 75.25 183 ASP A N 1
ATOM 1452 C CA . ASP A 1 183 ? 2.684 7.213 0.622 1.00 75.25 183 ASP A CA 1
ATOM 1453 C C . ASP A 1 183 ? 1.840 8.494 0.731 1.00 75.25 183 ASP A C 1
ATOM 1455 O O . ASP A 1 183 ? 1.914 9.187 1.743 1.00 75.25 183 ASP A O 1
ATOM 1459 N N . ASN A 1 184 ? 0.976 8.769 -0.253 1.00 78.75 184 ASN A N 1
ATOM 1460 C CA . ASN A 1 184 ? 0.055 9.909 -0.205 1.00 78.75 184 ASN A CA 1
ATOM 1461 C C . ASN A 1 184 ? -0.904 9.808 0.984 1.00 78.75 184 ASN A C 1
ATOM 1463 O O . ASN A 1 184 ? -1.101 10.782 1.700 1.00 78.75 184 ASN A O 1
ATOM 1467 N N . LEU A 1 185 ? -1.466 8.624 1.233 1.00 79.31 185 LEU A N 1
ATOM 1468 C CA . LEU A 1 185 ? -2.330 8.399 2.385 1.00 79.31 185 LEU A CA 1
ATOM 1469 C C . LEU A 1 185 ? -1.584 8.607 3.707 1.00 79.31 185 LEU A C 1
ATOM 1471 O O . LEU A 1 185 ? -2.121 9.231 4.614 1.00 79.31 185 LEU A O 1
ATOM 1475 N N . LEU A 1 186 ? -0.363 8.083 3.838 1.00 76.88 186 LEU A N 1
ATOM 1476 C CA . LEU A 1 186 ? 0.445 8.284 5.042 1.00 76.88 186 LEU A CA 1
ATOM 1477 C C . LEU A 1 186 ? 0.756 9.763 5.266 1.00 76.88 186 LEU A C 1
ATOM 1479 O O . LEU A 1 186 ? 0.758 10.209 6.410 1.00 76.88 186 LEU A O 1
ATOM 1483 N N . LEU A 1 187 ? 1.001 10.512 4.190 1.00 76.31 187 LEU A N 1
ATOM 1484 C CA . LEU A 1 187 ? 1.230 11.947 4.257 1.00 76.31 187 LEU A CA 1
ATOM 1485 C C . LEU A 1 187 ? -0.030 12.687 4.719 1.00 76.31 187 LEU A C 1
ATOM 1487 O O . LEU A 1 187 ? 0.053 13.482 5.651 1.00 76.31 187 LEU A O 1
ATOM 1491 N N . GLU A 1 188 ? -1.192 12.385 4.141 1.00 78.06 188 GLU A N 1
ATOM 1492 C CA . GLU A 1 188 ? -2.479 12.958 4.562 1.00 78.06 188 GLU A CA 1
ATOM 1493 C C . GLU A 1 188 ? -2.801 12.618 6.023 1.00 78.06 188 GLU A C 1
ATOM 1495 O O . GLU A 1 188 ? -3.151 13.500 6.801 1.00 78.06 188 GLU A O 1
ATOM 1500 N N . LEU A 1 189 ? -2.575 11.370 6.447 1.00 75.38 189 LEU A N 1
ATOM 1501 C CA . LEU A 1 189 ? -2.717 10.978 7.850 1.00 75.38 189 LEU A CA 1
ATOM 1502 C C . LEU A 1 189 ? -1.695 11.689 8.747 1.00 75.38 189 LEU A C 1
ATOM 1504 O O . LEU A 1 189 ? -2.010 12.057 9.866 1.00 75.38 189 LEU A O 1
ATOM 1508 N N . SER A 1 190 ? -0.463 11.922 8.303 1.00 71.69 190 SER A N 1
ATOM 1509 C CA . SER A 1 190 ? 0.466 12.712 9.119 1.00 71.69 190 SER A CA 1
ATOM 1510 C C . SER A 1 190 ? -0.023 14.159 9.272 1.00 71.69 190 SER A C 1
ATOM 1512 O O . SER A 1 190 ? -0.012 14.688 10.381 1.00 71.69 190 SER A O 1
ATOM 1514 N N . ARG A 1 191 ? -0.541 14.762 8.190 1.00 72.00 191 ARG A N 1
ATOM 1515 C CA . ARG A 1 191 ? -1.051 16.141 8.143 1.00 72.00 191 ARG A CA 1
ATOM 1516 C C . ARG A 1 191 ? -2.300 16.353 8.982 1.00 72.00 191 ARG A C 1
ATOM 1518 O O . ARG A 1 191 ? -2.362 17.343 9.693 1.00 72.00 191 ARG A O 1
ATOM 1525 N N . ALA A 1 192 ? -3.251 15.423 8.951 1.00 67.88 192 ALA A N 1
ATOM 1526 C CA . ALA A 1 192 ? -4.502 15.525 9.703 1.00 67.88 192 ALA A CA 1
ATOM 1527 C C . ALA A 1 192 ? -4.309 15.497 11.236 1.00 67.88 192 ALA A C 1
ATOM 1529 O O . ALA A 1 192 ? -5.262 15.683 11.988 1.00 67.88 192 ALA A O 1
ATOM 1530 N N . LYS A 1 193 ? -3.079 15.259 11.711 1.00 64.50 193 LYS A N 1
ATOM 1531 C CA . LYS A 1 193 ? -2.690 15.410 13.118 1.00 64.50 193 LYS A CA 1
ATOM 1532 C C . LYS A 1 193 ? -1.802 16.633 13.386 1.00 64.50 193 LYS A C 1
ATOM 1534 O O . LYS A 1 193 ? -1.563 16.976 14.536 1.00 64.50 193 LYS A O 1
ATOM 1539 N N . LEU A 1 194 ? -1.298 17.278 12.338 1.00 56.44 194 LEU A N 1
ATOM 1540 C CA . LEU A 1 194 ? -0.448 18.464 12.400 1.00 56.44 194 LEU A CA 1
ATOM 1541 C C . LEU A 1 194 ? -1.302 19.737 12.369 1.00 56.44 194 LEU A C 1
ATOM 1543 O O . LEU A 1 194 ? -1.226 20.513 11.421 1.00 56.44 194 LEU A O 1
ATOM 1547 N N . ASP A 1 195 ? -2.026 19.999 13.452 1.00 51.22 195 ASP A N 1
ATOM 1548 C CA . ASP A 1 195 ? -2.043 21.367 13.965 1.00 51.22 195 ASP A CA 1
ATOM 1549 C C . ASP A 1 195 ? -0.819 21.486 14.890 1.00 51.22 195 ASP A C 1
ATOM 1551 O O . ASP A 1 195 ? -0.735 20.782 15.891 1.00 51.22 195 ASP A O 1
ATOM 1555 N N . LEU A 1 196 ? 0.140 22.353 14.526 1.00 41.72 196 LEU A N 1
ATOM 1556 C CA . LEU A 1 196 ? 1.410 22.706 15.209 1.00 41.72 196 LEU A CA 1
ATOM 1557 C C . LEU A 1 196 ? 2.729 22.060 14.695 1.00 41.72 196 LEU A C 1
ATOM 1559 O O . LEU A 1 196 ? 3.243 21.069 15.205 1.00 41.72 196 LEU A O 1
ATOM 1563 N N . VAL A 1 197 ? 3.358 22.770 13.748 1.00 40.03 197 VAL A N 1
ATOM 1564 C CA . VAL A 1 197 ? 4.786 23.190 13.718 1.00 40.03 197 VAL A CA 1
ATOM 1565 C C . VAL A 1 197 ? 5.924 22.143 13.615 1.00 40.03 197 VAL A C 1
ATOM 1567 O O . VAL A 1 197 ? 6.991 22.514 13.141 1.00 40.03 197 VAL 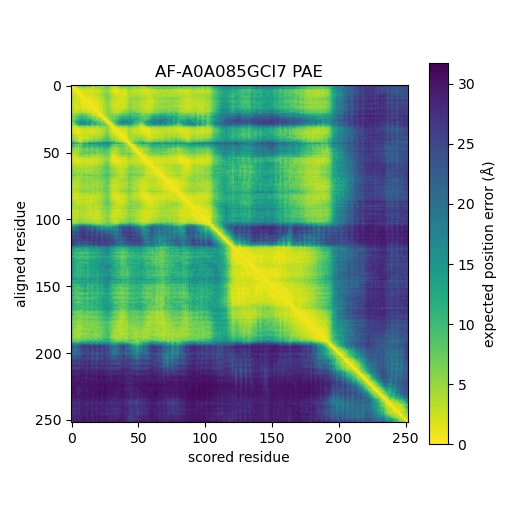A O 1
ATOM 1570 N N . GLN A 1 198 ? 5.782 20.852 13.939 1.00 46.59 198 GLN A N 1
ATOM 1571 C CA . GLN A 1 198 ? 6.987 20.014 14.177 1.00 46.59 198 GLN A CA 1
ATOM 1572 C C . GLN A 1 198 ? 7.443 19.025 13.083 1.00 46.59 198 GLN A C 1
ATOM 1574 O O . GLN A 1 198 ? 8.547 18.494 13.188 1.00 46.59 198 GLN A O 1
ATOM 1579 N N . CYS A 1 199 ? 6.682 18.760 12.015 1.00 42.94 199 CYS A N 1
ATOM 1580 C CA . CYS A 1 199 ? 7.127 17.781 10.999 1.00 42.94 199 CYS A CA 1
ATOM 1581 C C . CYS A 1 199 ? 7.980 18.356 9.858 1.00 42.94 199 CYS A C 1
ATOM 1583 O O . CYS A 1 199 ? 8.621 17.578 9.147 1.00 42.94 199 CYS A O 1
ATOM 1585 N N . TYR A 1 200 ? 8.034 19.680 9.686 1.00 45.41 200 TYR A N 1
ATOM 1586 C CA . TYR A 1 200 ? 8.813 20.287 8.601 1.00 45.41 200 TYR A CA 1
ATOM 1587 C C . TYR A 1 200 ? 10.323 20.055 8.762 1.00 45.41 200 TYR A C 1
ATOM 1589 O O . TYR A 1 200 ? 10.984 19.701 7.785 1.00 45.41 200 TYR A O 1
ATOM 1597 N N . ASP A 1 201 ? 10.843 20.087 9.991 1.00 45.59 201 ASP A N 1
ATOM 1598 C CA . ASP A 1 201 ? 12.272 19.863 10.254 1.00 45.59 201 ASP A CA 1
ATOM 1599 C C . ASP A 1 201 ? 12.730 18.416 9.989 1.00 45.59 201 ASP A C 1
ATOM 1601 O O . ASP A 1 201 ? 13.914 18.169 9.763 1.00 45.59 201 ASP A O 1
ATOM 1605 N N . PHE A 1 202 ? 11.810 17.442 9.956 1.00 47.03 202 PHE A N 1
ATOM 1606 C CA . PHE A 1 202 ? 12.158 16.029 9.755 1.00 47.03 202 PHE A CA 1
ATOM 1607 C C . PHE A 1 202 ? 12.122 15.582 8.281 1.00 47.03 202 PHE A C 1
ATOM 1609 O O . PHE A 1 202 ? 12.700 14.546 7.945 1.00 47.03 202 PHE A O 1
ATOM 1616 N N . MET A 1 203 ? 11.444 16.328 7.396 1.00 47.44 203 MET A N 1
ATOM 1617 C CA . MET A 1 203 ? 11.185 15.905 6.005 1.00 47.44 203 MET A CA 1
ATOM 1618 C C . MET A 1 203 ? 11.882 16.735 4.916 1.00 47.44 203 MET A C 1
ATOM 1620 O O . MET A 1 203 ? 11.936 16.295 3.765 1.00 47.44 203 MET A O 1
ATOM 1624 N N . LEU A 1 204 ? 12.436 17.903 5.250 1.00 46.84 204 LEU A N 1
ATOM 1625 C CA . LEU A 1 204 ? 13.047 18.815 4.273 1.00 46.84 204 LEU A CA 1
ATOM 1626 C C . LEU A 1 204 ? 14.229 18.245 3.450 1.00 46.84 204 LEU A C 1
ATOM 1628 O O . LEU A 1 204 ? 14.306 18.584 2.272 1.00 46.84 204 LEU A O 1
ATOM 1632 N N . PRO A 1 205 ? 15.096 17.328 3.934 1.00 45.50 205 PRO A N 1
ATOM 1633 C CA . PRO A 1 205 ? 16.250 16.910 3.128 1.00 45.50 205 PRO A CA 1
ATOM 1634 C C . PRO A 1 205 ? 15.905 16.089 1.873 1.00 45.50 205 PRO A C 1
ATOM 1636 O O . PRO A 1 205 ? 16.713 16.011 0.951 1.00 45.50 205 PRO A O 1
ATOM 1639 N N . GLU A 1 206 ? 14.735 15.440 1.823 1.00 42.94 206 GLU A N 1
ATOM 1640 C CA . GLU A 1 206 ? 14.389 14.503 0.740 1.00 42.94 206 GLU A CA 1
ATOM 1641 C C . GLU A 1 206 ? 13.456 15.130 -0.318 1.00 42.94 206 GLU A C 1
ATOM 1643 O O . GLU A 1 206 ? 13.555 14.774 -1.496 1.00 42.94 206 GLU A O 1
ATOM 1648 N N . LEU A 1 207 ? 12.619 16.111 0.048 1.00 38.62 207 LEU A N 1
ATOM 1649 C CA . LEU A 1 207 ? 11.680 16.764 -0.880 1.00 38.62 207 LEU A CA 1
ATOM 1650 C C . LEU A 1 207 ? 12.368 17.736 -1.851 1.00 38.62 207 LEU A C 1
ATOM 1652 O O . LEU A 1 207 ? 12.014 17.750 -3.032 1.00 38.62 207 LEU A O 1
ATOM 1656 N N . ASP A 1 208 ? 13.410 18.453 -1.422 1.00 38.69 208 ASP A N 1
ATOM 1657 C CA . ASP A 1 208 ? 14.155 19.370 -2.301 1.00 38.69 208 ASP A CA 1
ATOM 1658 C C . ASP A 1 208 ? 14.852 18.642 -3.458 1.00 38.69 208 ASP A C 1
ATOM 1660 O O . ASP A 1 208 ? 14.953 19.177 -4.565 1.00 38.69 208 ASP A O 1
ATOM 1664 N N . SER A 1 209 ? 15.257 17.382 -3.258 1.00 43.28 209 SER A N 1
ATOM 1665 C CA . SER A 1 209 ? 15.852 16.556 -4.319 1.00 43.28 209 SER A CA 1
ATOM 1666 C C . SER A 1 209 ? 14.843 16.149 -5.404 1.00 43.28 209 SER A C 1
ATOM 1668 O O . SER A 1 209 ? 15.193 16.025 -6.581 1.00 43.28 209 SER A O 1
ATOM 1670 N N . VAL A 1 210 ? 13.569 15.997 -5.028 1.00 39.28 210 VAL A N 1
ATOM 1671 C CA . VAL A 1 210 ? 12.480 15.620 -5.939 1.00 39.28 210 VAL A CA 1
ATOM 1672 C C . VAL A 1 210 ? 11.955 16.853 -6.678 1.00 39.28 210 VAL A C 1
ATOM 1674 O O . VAL A 1 210 ? 11.783 16.810 -7.896 1.00 39.28 210 VAL A O 1
ATOM 1677 N N . PHE A 1 211 ? 11.794 17.991 -5.997 1.00 35.94 211 PHE A N 1
ATOM 1678 C CA . PHE A 1 211 ? 11.301 19.220 -6.630 1.00 35.94 211 PHE A CA 1
ATOM 1679 C C . PHE A 1 211 ? 12.339 19.901 -7.532 1.00 35.94 211 PHE A C 1
ATOM 1681 O O . PHE A 1 211 ? 11.986 20.349 -8.627 1.00 35.94 211 PHE A O 1
ATOM 1688 N N . SER A 1 212 ? 13.625 19.876 -7.164 1.00 42.78 212 SER A N 1
ATOM 1689 C CA . SER A 1 212 ? 14.703 20.443 -7.995 1.00 42.78 212 SER A CA 1
ATOM 1690 C C . SER A 1 212 ? 14.860 19.736 -9.346 1.00 42.78 212 SER A C 1
ATOM 1692 O O . SER A 1 212 ? 15.309 20.346 -10.314 1.00 42.78 212 SER A O 1
ATOM 1694 N N . SER A 1 213 ? 14.461 18.463 -9.443 1.00 42.09 213 SER A N 1
ATOM 1695 C CA . SER A 1 213 ? 14.523 17.699 -10.697 1.00 42.09 213 SER A CA 1
ATOM 1696 C C . SER A 1 213 ? 13.306 17.888 -11.611 1.00 42.09 213 SER A C 1
ATOM 1698 O O . SER A 1 213 ? 13.379 17.520 -12.781 1.00 42.09 213 SER A O 1
ATOM 1700 N N . THR A 1 214 ? 12.217 18.494 -11.116 1.00 40.56 214 THR A N 1
ATOM 1701 C CA . THR A 1 214 ? 10.949 18.609 -11.865 1.00 40.56 214 THR A CA 1
ATOM 1702 C C . THR A 1 214 ? 10.645 20.038 -12.340 1.00 40.56 214 THR A C 1
ATOM 1704 O O . THR A 1 214 ? 9.923 20.206 -13.314 1.00 40.56 214 THR A O 1
ATOM 1707 N N . LEU A 1 215 ? 11.216 21.073 -11.707 1.00 37.03 215 LEU A N 1
ATOM 1708 C CA . LEU A 1 215 ? 10.943 22.492 -12.027 1.00 37.03 215 LEU A CA 1
ATOM 1709 C C . LEU A 1 215 ? 12.172 23.283 -12.523 1.00 37.03 215 LEU A C 1
ATOM 1711 O O . LEU A 1 215 ? 12.112 24.496 -12.713 1.00 37.03 215 LEU A O 1
ATOM 1715 N N . GLY A 1 216 ? 13.299 22.608 -12.766 1.00 36.97 216 GLY A N 1
ATOM 1716 C CA . GLY A 1 216 ? 14.599 23.234 -13.032 1.00 36.97 216 GLY A CA 1
ATOM 1717 C C . GLY A 1 216 ? 14.796 23.930 -14.389 1.00 36.97 216 GLY A C 1
ATOM 1718 O O . GLY A 1 216 ? 15.907 24.395 -14.642 1.00 36.97 216 GLY A O 1
ATOM 1719 N N . SER A 1 217 ? 13.789 24.025 -15.266 1.00 39.44 217 SER A N 1
ATOM 1720 C CA . SER A 1 217 ? 13.963 24.632 -16.600 1.00 39.44 217 SER A CA 1
ATOM 1721 C C . SER A 1 217 ? 13.215 25.943 -16.853 1.00 39.44 217 SER A C 1
ATOM 1723 O O . SER A 1 217 ? 13.547 26.604 -17.832 1.00 39.44 217 SER A O 1
ATOM 1725 N N . GLU A 1 218 ? 12.277 26.374 -16.001 1.00 36.94 218 GLU A N 1
ATOM 1726 C CA . GLU A 1 218 ? 11.464 27.576 -16.297 1.00 36.94 218 GLU A CA 1
ATOM 1727 C C . GLU A 1 218 ? 11.800 28.833 -15.478 1.00 36.94 218 GLU A C 1
ATOM 1729 O O . GLU A 1 218 ? 11.383 29.922 -15.852 1.00 36.94 218 GLU A O 1
ATOM 1734 N N . TYR A 1 219 ? 12.645 28.751 -14.444 1.00 35.47 219 TYR A N 1
ATOM 1735 C CA . TYR A 1 219 ? 12.975 29.907 -13.584 1.00 35.47 219 TYR A CA 1
ATOM 1736 C C .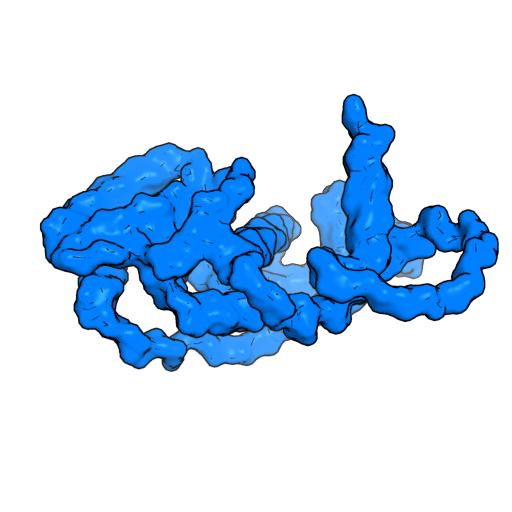 TYR A 1 219 ? 14.418 30.430 -13.709 1.00 35.47 219 TYR A C 1
ATOM 1738 O O . TYR A 1 219 ? 14.928 31.111 -12.821 1.00 35.47 219 TYR A O 1
ATOM 1746 N N . ARG A 1 220 ? 15.100 30.177 -14.834 1.00 34.06 220 ARG A N 1
ATOM 1747 C CA . ARG A 1 220 ? 16.353 30.877 -15.183 1.00 34.06 220 ARG A CA 1
ATOM 1748 C C . ARG A 1 220 ? 16.072 32.018 -16.155 1.00 34.06 220 ARG A C 1
ATOM 1750 O O . ARG A 1 220 ? 16.445 31.920 -17.317 1.00 34.06 220 ARG A O 1
ATOM 1757 N N . LYS A 1 221 ? 15.411 33.080 -15.691 1.00 36.47 221 LYS A N 1
ATOM 1758 C CA . LYS A 1 221 ? 15.434 34.430 -16.292 1.00 36.47 221 LYS A CA 1
ATOM 1759 C C . LYS A 1 221 ? 14.677 35.395 -15.375 1.00 36.47 221 LYS A C 1
ATOM 1761 O O . LYS A 1 221 ? 13.467 35.514 -15.487 1.00 36.47 221 LYS A O 1
ATOM 1766 N N . SER A 1 222 ? 15.404 36.006 -14.441 1.00 28.78 222 SER A N 1
ATOM 1767 C CA . SER A 1 222 ? 15.250 37.404 -13.999 1.00 28.78 222 SER A CA 1
ATOM 1768 C C . SER A 1 222 ? 16.218 37.669 -12.836 1.00 28.78 222 SER A C 1
ATOM 1770 O O . SER A 1 222 ? 16.152 36.956 -11.833 1.00 28.78 222 SER A O 1
ATOM 1772 N N . PRO A 1 223 ? 17.157 38.622 -12.965 1.00 37.25 223 PRO A N 1
ATOM 1773 C CA . PRO A 1 223 ? 17.997 39.074 -11.866 1.00 37.25 223 PRO A CA 1
ATOM 1774 C C . PRO A 1 223 ? 17.280 40.173 -11.064 1.00 37.25 223 PRO A C 1
ATOM 1776 O O . PRO A 1 223 ? 16.356 40.798 -11.568 1.00 37.25 223 PRO A O 1
ATOM 1779 N N . GLU A 1 224 ? 17.784 40.425 -9.854 1.00 38.16 224 GLU A N 1
ATOM 1780 C CA . GLU A 1 224 ? 17.420 41.510 -8.924 1.00 38.16 224 GLU A CA 1
ATOM 1781 C C . GLU A 1 224 ? 16.276 41.226 -7.939 1.00 38.16 224 GLU A C 1
ATOM 1783 O O . GLU A 1 224 ? 15.102 41.392 -8.238 1.00 38.16 224 GLU A O 1
ATOM 1788 N N . LEU A 1 225 ? 16.650 40.900 -6.694 1.00 34.06 225 LEU A N 1
ATOM 1789 C CA . LEU A 1 225 ? 16.189 41.652 -5.522 1.00 34.06 225 LEU A CA 1
ATOM 1790 C C . LEU A 1 225 ? 17.083 41.359 -4.308 1.00 34.06 225 LEU A C 1
ATOM 1792 O O . LEU A 1 225 ? 17.284 40.229 -3.869 1.00 34.06 225 LEU A O 1
ATOM 1796 N N . THR A 1 22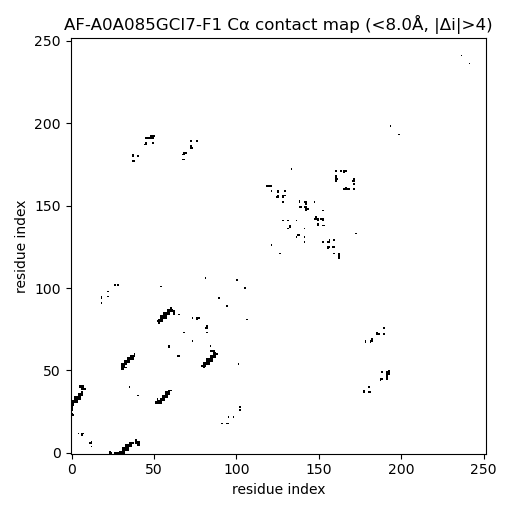6 ? 17.682 42.437 -3.825 1.00 35.19 226 THR A N 1
ATOM 1797 C CA . THR A 1 226 ? 18.652 42.552 -2.739 1.00 35.19 226 THR A CA 1
ATOM 1798 C C . THR A 1 226 ? 18.009 42.569 -1.347 1.00 35.19 226 THR A C 1
ATOM 1800 O O . THR A 1 226 ? 17.086 43.340 -1.122 1.00 35.19 226 THR A O 1
ATOM 1803 N N . LYS A 1 227 ? 18.656 41.848 -0.414 1.00 33.53 227 LYS A N 1
ATOM 1804 C CA . LYS A 1 227 ? 18.678 41.955 1.068 1.00 33.53 227 LYS A CA 1
ATOM 1805 C C . LYS A 1 227 ? 17.376 41.691 1.871 1.00 33.53 227 LYS A C 1
ATOM 1807 O O . LYS A 1 227 ? 16.310 42.164 1.500 1.00 33.53 227 LYS A O 1
ATOM 1812 N N . PRO A 1 228 ? 17.472 40.984 3.022 1.00 31.03 228 PRO A N 1
ATOM 1813 C CA . PRO A 1 228 ? 16.325 40.644 3.862 1.00 31.03 228 PRO A CA 1
ATOM 1814 C C . PRO A 1 228 ? 15.950 41.801 4.801 1.00 31.03 228 PRO A C 1
ATOM 1816 O O . PRO A 1 228 ? 16.804 42.335 5.511 1.00 31.03 228 PRO A O 1
ATOM 1819 N N . VAL A 1 229 ? 14.665 42.160 4.831 1.00 33.31 229 VAL A N 1
ATOM 1820 C CA . VAL A 1 229 ? 14.074 43.021 5.867 1.00 33.31 229 VAL A CA 1
ATOM 1821 C C . VAL A 1 229 ? 13.588 42.137 7.018 1.00 33.31 229 VAL A C 1
ATOM 1823 O O . VAL A 1 229 ? 12.975 41.092 6.805 1.00 33.31 229 VAL A O 1
ATOM 1826 N N . LEU A 1 230 ? 13.935 42.552 8.234 1.00 36.72 230 LEU A N 1
ATOM 1827 C CA . LEU A 1 230 ? 13.645 41.899 9.507 1.00 36.72 230 LEU A CA 1
ATOM 1828 C C . LEU A 1 230 ? 12.143 41.893 9.844 1.00 36.72 230 LEU A C 1
ATOM 1830 O O . LEU A 1 230 ? 11.465 42.897 9.667 1.00 36.72 230 LEU A O 1
ATOM 1834 N N . HIS A 1 231 ? 11.709 40.748 10.382 1.00 35.50 231 HIS A N 1
ATOM 1835 C CA . HIS A 1 231 ? 10.579 40.467 11.280 1.00 35.50 231 HIS A CA 1
ATOM 1836 C C . HIS A 1 231 ? 9.306 41.334 11.218 1.00 35.50 231 HIS A C 1
ATOM 1838 O O . HIS A 1 231 ? 9.277 42.451 11.722 1.00 35.50 231 HIS A O 1
ATOM 1844 N N . ASP A 1 232 ? 8.198 40.689 10.836 1.00 31.69 232 ASP A N 1
ATOM 1845 C CA . ASP A 1 232 ? 6.886 40.929 11.447 1.00 31.69 232 ASP A CA 1
ATOM 1846 C C . ASP A 1 232 ? 6.477 39.653 12.214 1.00 31.69 232 ASP A C 1
ATOM 1848 O O . ASP A 1 232 ? 6.442 38.553 11.658 1.00 31.69 232 ASP A O 1
ATOM 1852 N N . VAL A 1 233 ? 6.271 39.782 13.527 1.00 40.56 233 VAL A N 1
ATOM 1853 C CA . VAL A 1 233 ? 6.080 38.680 14.496 1.00 40.56 233 VAL A CA 1
ATOM 1854 C C . VAL A 1 233 ? 4.599 38.272 14.603 1.00 40.56 233 VAL A C 1
ATOM 1856 O O . VAL A 1 233 ? 4.233 37.460 15.445 1.00 40.56 233 VAL A O 1
ATOM 1859 N N . SER A 1 234 ? 3.713 38.791 13.750 1.00 37.47 234 SER A N 1
ATOM 1860 C CA . SER A 1 234 ? 2.264 38.618 13.936 1.00 37.47 234 SER A CA 1
ATOM 1861 C C . SER A 1 234 ? 1.612 37.445 13.188 1.00 37.47 234 SER A C 1
ATOM 1863 O O . SER A 1 234 ? 0.465 37.124 13.487 1.00 37.47 234 SER A O 1
ATOM 1865 N N . THR A 1 235 ? 2.298 36.755 12.266 1.00 45.06 235 THR A N 1
ATOM 1866 C CA . THR A 1 235 ? 1.660 35.667 11.482 1.00 45.06 235 THR A CA 1
ATOM 1867 C C . THR A 1 235 ? 2.363 34.315 11.523 1.00 45.06 235 THR A C 1
ATOM 1869 O O . THR A 1 235 ? 1.778 33.334 11.077 1.00 45.06 235 THR A O 1
ATOM 1872 N N . GLY A 1 236 ? 3.584 34.207 12.057 1.00 38.25 236 GLY A N 1
ATOM 1873 C CA . GLY A 1 236 ? 4.304 32.925 12.154 1.00 38.25 236 GLY A CA 1
ATOM 1874 C C . GLY A 1 236 ? 4.561 32.211 10.814 1.00 38.25 236 GLY A C 1
ATOM 1875 O O . GLY A 1 236 ? 5.053 31.085 10.812 1.00 38.25 236 GLY A O 1
ATOM 1876 N N . ILE A 1 237 ? 4.255 32.845 9.677 1.00 37.62 237 ILE A N 1
ATOM 1877 C CA . ILE A 1 237 ? 4.443 32.290 8.337 1.00 37.62 237 ILE A CA 1
ATOM 1878 C C . ILE A 1 237 ? 5.691 32.942 7.727 1.00 37.62 237 ILE A C 1
ATOM 1880 O O . ILE A 1 237 ? 5.729 34.163 7.568 1.00 37.62 237 ILE A O 1
ATOM 1884 N N . PRO A 1 238 ? 6.723 32.160 7.364 1.00 37.09 238 PRO A N 1
ATOM 1885 C CA . PRO A 1 238 ? 7.886 32.671 6.649 1.00 37.09 238 PRO A CA 1
ATOM 1886 C C . PRO A 1 238 ? 7.490 33.390 5.350 1.00 37.09 238 PRO A C 1
ATOM 1888 O O . PRO A 1 238 ? 6.708 32.861 4.563 1.00 37.09 238 PRO A O 1
ATOM 1891 N N . ALA A 1 239 ? 8.081 34.561 5.091 1.00 38.97 239 ALA A N 1
ATOM 1892 C CA . ALA A 1 239 ? 7.704 35.467 3.996 1.00 38.97 239 ALA A CA 1
ATOM 1893 C C . ALA A 1 239 ? 7.667 34.827 2.590 1.00 38.97 239 ALA A C 1
ATOM 1895 O O . ALA A 1 239 ? 6.935 35.295 1.723 1.00 38.97 239 ALA A O 1
ATOM 1896 N N . TYR A 1 240 ? 8.410 33.738 2.362 1.00 42.75 240 TYR A N 1
ATOM 1897 C CA . TYR A 1 240 ? 8.417 33.020 1.084 1.00 42.75 240 TYR A CA 1
ATOM 1898 C C . TYR A 1 240 ? 7.134 32.201 0.828 1.00 42.75 240 TYR A C 1
ATOM 1900 O O . TYR A 1 240 ? 6.780 31.954 -0.325 1.00 42.75 240 TYR A O 1
ATOM 1908 N N . LEU A 1 241 ? 6.407 31.800 1.879 1.00 34.00 241 LEU A N 1
ATOM 1909 C CA . LEU A 1 241 ? 5.131 31.078 1.770 1.00 34.00 241 LEU A CA 1
ATOM 1910 C C . LEU A 1 241 ? 3.960 32.024 1.480 1.00 34.00 241 LEU A C 1
ATOM 1912 O O . LEU A 1 241 ? 3.026 31.654 0.769 1.00 34.00 241 LEU A O 1
ATOM 1916 N N . THR A 1 242 ? 4.030 33.268 1.951 1.00 42.53 242 THR A N 1
ATOM 1917 C CA . THR A 1 242 ? 3.014 34.299 1.692 1.00 42.53 242 THR A CA 1
ATOM 1918 C C . THR A 1 242 ? 2.959 34.684 0.211 1.00 42.53 242 THR A C 1
ATOM 1920 O O . THR A 1 242 ? 1.873 34.895 -0.332 1.00 42.53 242 THR A O 1
ATOM 1923 N N . THR A 1 243 ? 4.110 34.693 -0.471 1.00 42.97 243 THR A N 1
ATOM 1924 C CA . THR A 1 243 ? 4.222 34.938 -1.921 1.00 42.97 243 THR A CA 1
ATOM 1925 C C . THR A 1 243 ? 3.655 33.778 -2.756 1.00 42.97 243 THR A C 1
ATOM 1927 O O . THR A 1 243 ? 3.071 33.985 -3.823 1.00 42.97 243 THR A O 1
ATOM 1930 N N . LEU A 1 244 ? 3.757 32.548 -2.245 1.00 36.75 244 LEU A N 1
ATOM 1931 C CA . LEU A 1 244 ? 3.221 31.330 -2.868 1.00 36.75 244 LEU A CA 1
ATOM 1932 C C . LEU A 1 244 ? 1.695 31.202 -2.708 1.00 36.75 244 LEU A C 1
ATOM 1934 O O . LEU A 1 244 ? 1.021 30.663 -3.582 1.00 36.75 244 LEU A O 1
ATOM 1938 N N . LEU A 1 245 ? 1.138 31.736 -1.619 1.00 37.72 245 LEU A N 1
ATOM 1939 C CA . LEU A 1 245 ? -0.310 31.793 -1.397 1.00 37.72 245 LEU A CA 1
ATOM 1940 C C . LEU A 1 245 ? -0.981 32.929 -2.188 1.00 37.72 245 LEU A C 1
ATOM 1942 O O . LEU A 1 245 ? -2.077 32.738 -2.709 1.00 37.72 245 LEU A O 1
ATOM 1946 N N . HIS A 1 246 ? -0.313 34.076 -2.361 1.00 38.31 246 HIS A N 1
ATOM 1947 C CA . HIS A 1 246 ? -0.845 35.180 -3.175 1.00 38.31 246 HIS A CA 1
ATOM 1948 C C . HIS A 1 246 ? -0.835 34.885 -4.680 1.00 38.31 246 HIS A C 1
ATOM 1950 O O . HIS A 1 246 ? -1.766 35.271 -5.379 1.00 38.31 246 HIS A O 1
ATOM 1956 N N . SER A 1 247 ? 0.155 34.147 -5.188 1.00 35.81 247 SER A N 1
ATOM 1957 C CA . SER A 1 247 ? 0.208 33.766 -6.611 1.00 35.81 247 SER A CA 1
ATOM 1958 C C . SER A 1 247 ? -0.861 32.744 -7.019 1.00 35.81 247 SER A C 1
ATOM 1960 O O . SER A 1 247 ? -1.158 32.614 -8.204 1.00 35.81 247 SER A O 1
ATOM 1962 N N . ARG A 1 248 ? -1.489 32.053 -6.056 1.00 34.59 248 ARG A N 1
ATOM 1963 C CA . ARG A 1 248 ? -2.536 31.050 -6.313 1.00 34.59 248 ARG A CA 1
ATOM 1964 C C . ARG A 1 248 ? -3.965 31.607 -6.283 1.00 34.59 248 ARG A C 1
ATOM 1966 O O . ARG A 1 248 ? -4.853 30.979 -6.844 1.00 34.59 248 ARG A O 1
ATOM 1973 N N . ASN A 1 249 ? -4.171 32.786 -5.691 1.00 34.81 249 ASN A N 1
ATOM 1974 C CA . ASN A 1 249 ? -5.482 33.442 -5.577 1.00 34.81 249 ASN A CA 1
ATOM 1975 C C . ASN A 1 249 ? -5.763 34.492 -6.673 1.00 34.81 249 ASN A C 1
ATOM 1977 O O . ASN A 1 249 ? -6.795 35.147 -6.621 1.00 34.81 249 ASN A O 1
ATOM 1981 N N . VAL A 1 250 ? -4.880 34.651 -7.667 1.00 36.56 250 VAL A N 1
ATOM 1982 C CA . VAL A 1 250 ? -5.069 35.585 -8.804 1.00 36.56 250 VAL A CA 1
ATOM 1983 C C . VAL A 1 250 ? -5.427 34.844 -10.112 1.00 36.56 250 VAL A C 1
ATOM 1985 O O . VAL A 1 250 ? -5.459 35.430 -11.187 1.00 36.56 250 VAL A O 1
ATOM 1988 N N . MET A 1 251 ? -5.736 33.543 -10.046 1.00 34.12 251 MET A N 1
ATOM 1989 C CA . MET A 1 251 ? -6.220 32.751 -11.192 1.00 34.12 251 MET A CA 1
ATOM 1990 C C . MET A 1 251 ? -7.495 31.948 -10.875 1.00 34.12 251 MET A C 1
ATOM 1992 O O . MET A 1 251 ? -7.603 30.770 -11.212 1.00 34.12 251 MET A O 1
ATOM 1996 N N . LEU A 1 252 ? -8.464 32.606 -10.240 1.00 32.47 252 LEU A N 1
ATOM 1997 C CA . LEU A 1 252 ? -9.904 32.320 -10.294 1.00 32.47 252 LEU A CA 1
ATOM 1998 C C . LEU A 1 252 ? -10.649 33.659 -10.238 1.00 32.47 252 LEU A C 1
ATOM 2000 O O . LEU A 1 252 ? -11.767 33.713 -10.791 1.00 32.47 252 LEU A O 1
#

Mean predicted aligned error: 15.09 Å

pLDDT: mean 70.65, std 21.43, range [28.78, 97.88]

Organism: NCBI:txid1006004

Sequence (252 aa):
MAFILLSNDSFFEFGIRSIFNSAISDCVNRRTIIIVDIKYLPKINLDINLDQVSTIIFMMENIEDRRLFDKKLINYLSTICTIHFISRNATPGVCNALINMINKGDVKNRSRINQPIKRALLTSMESHVLSLLLQGNSLCYIAEMSALSVKTISAHKRSIMKKVNVKNIPKLVEKIVFKQKADNLLLELSRAKLDLVQCYDFMLPELDSVFSSTLGSEYRKSPELTKPVLHDVSTGIPAYLTTLLHSRNVML

Foldseek 3Di:
DEEDEFFPDPVLVVVVCVLVVVLVVVAPDQAYEYEYELLGGDPDLPLDQLQRHAEYEYEAQDQVLVLLADPVLVVVVVVRHHYHYDYSPDDSVVVNVVSVCVRVVVNVPPDDPDDPPPLPDQDPLLVLLLVCVLVVDDLVVSCVVVVHDSVVSVVSVVVQCVSLVHDDSVVSNSSVSSSVSNHVVSVSVVVSNPPDDDCCVVPPVPVCVVVCVPPVPPPPDDDDDDDDDDDDPPPPDPPVVVVVVVVVVVPD

Solvent-accessible surface area (backbone atoms only — not comparable to full-atom values): 15418 Å² total; per-residue (Å²): 70,51,72,48,77,41,53,68,43,66,69,59,49,52,54,52,48,56,58,48,57,70,56,33,80,76,42,89,54,88,43,27,34,39,38,35,32,65,86,42,54,58,98,65,87,70,90,49,71,47,88,58,34,49,32,40,36,42,32,28,86,54,62,74,57,64,76,60,51,55,64,68,58,52,51,55,50,50,75,72,23,47,76,46,77,40,40,66,82,55,51,71,69,56,53,51,50,51,51,52,41,61,70,69,61,64,70,82,78,80,76,84,79,81,72,85,72,81,71,66,72,71,50,75,65,41,49,51,54,47,53,46,49,74,73,68,53,51,61,63,57,51,9,61,77,66,77,45,52,49,69,55,46,52,47,41,54,51,50,49,31,59,63,70,70,39,93,49,67,72,58,45,51,52,54,49,55,47,35,52,51,47,47,52,49,52,49,50,58,55,51,43,57,56,82,73,94,67,66,62,86,78,50,54,87,63,51,56,64,58,50,57,74,73,57,74,81,79,78,88,81,81,88,88,87,83,84,88,81,83,83,79,89,85,73,88,65,62,74,74,57,57,57,59,55,56,68,61,70,77,79,123

Nearest PDB structures (foldseek):
  2q0o-assembly1_B  TM=6.043E-01  e=5.417E-03  Sinorhizobium fredii NGR234
  3qp6-assembly1_A-2  TM=6.011E-01  e=6.467E-03  Chromobacterium violaceum
  3qp5-assembly2_C  TM=6.320E-01  e=1.987E-02  Chromobacterium violaceum
  7r3e-assembly1_B  TM=6.793E-01  e=2.670E-02  Pseudomonas aeruginosa PAO1
  3szt-assembly1_B  TM=6.229E-01  e=3.188E-02  Pseudomonas aeruginosa